Protein AF-M6Y2K8-F1 (afdb_monomer)

Solvent-accessible surface area (backbone atoms only — not comparable to full-atom values): 13873 Å² total; per-residue (Å²): 131,86,70,78,80,56,63,71,59,49,54,57,48,57,75,74,43,94,48,54,74,48,64,51,64,79,58,90,91,63,59,70,68,56,55,50,27,59,75,67,67,21,30,41,63,25,38,34,45,86,41,79,66,39,33,57,51,84,54,91,60,42,49,39,45,63,82,71,49,92,70,58,72,66,60,57,33,46,55,34,54,77,71,48,38,36,11,40,40,35,40,58,30,64,44,69,50,97,85,73,47,80,42,69,57,24,35,42,37,40,37,21,67,83,51,64,57,52,74,68,55,50,52,57,53,50,51,53,41,51,55,49,46,53,51,39,51,59,75,63,56,87,82,78,91,78,85,66,57,72,77,45,78,56,93,54,31,40,29,36,48,42,76,51,70,70,51,54,71,45,51,83,78,43,63,56,51,75,50,71,50,77,50,90,98,50,80,63,45,67,43,41,31,32,62,75,44,76,49,65,50,100,86,67,32,30,37,39,36,29,36,58,50,82,76,51,94,51,89,63,51,59,60,54,50,48,53,51,50,53,57,49,59,60,59,77,76,109

InterPro domains:
  IPR011471 Protein of unknown function DUF1577 [PF07614] (2-128)

Foldseek 3Di:
DQDADCVVVQVVVVVVDPWDKDKDWDDPPDDQVSVCCQVLVAKEKQQFLQDPCSCADDDSRYDNNCVSDPDHSVVSSVVCVVVLFGIKIKHFLWAQDPVRDTHGTIIIITTDNPGGDDVVVVVVVVVVSVVSNVVSCVVPDDDDPDDWDFPDDDLWKTKTKAPDPVCLVPVVVDQKDWDWDDDPPDDTQIFIWGFDDWDADPVRIIITITTGDDDGPDPCSSVVVNVVNVVVVVVVVD

Structure (mmCIF, N/CA/C/O backbone):
data_AF-M6Y2K8-F1
#
_entry.id   AF-M6Y2K8-F1
#
loop_
_atom_site.group_PDB
_atom_site.id
_atom_site.type_symbol
_atom_site.label_atom_id
_atom_site.label_alt_id
_atom_site.label_comp_id
_atom_site.label_asym_id
_atom_site.label_entity_id
_atom_site.label_seq_id
_atom_site.pdbx_PDB_ins_code
_atom_site.Cartn_x
_atom_site.Cartn_y
_atom_site.Cartn_z
_atom_site.occupancy
_atom_site.B_iso_or_equiv
_atom_site.auth_seq_id
_atom_site.auth_comp_id
_atom_site.auth_asym_id
_atom_site.auth_atom_id
_atom_site.pdbx_PDB_model_num
ATOM 1 N N . MET A 1 1 ? -14.822 0.065 0.394 1.00 46.03 1 MET A N 1
ATOM 2 C CA . MET A 1 1 ? -14.032 0.272 -0.840 1.00 46.03 1 MET A CA 1
ATOM 3 C C . MET A 1 1 ? -13.310 1.597 -0.686 1.00 46.03 1 MET A C 1
ATOM 5 O O . MET A 1 1 ? -13.980 2.604 -0.497 1.00 46.03 1 MET A O 1
ATOM 9 N N . VAL A 1 2 ? -11.978 1.575 -0.655 1.00 55.06 2 VAL A N 1
ATOM 10 C CA . VAL A 1 2 ? -11.150 2.783 -0.536 1.00 55.06 2 VAL A CA 1
ATOM 11 C C . VAL A 1 2 ? -11.396 3.638 -1.778 1.00 55.06 2 VAL A C 1
ATOM 13 O O . VAL A 1 2 ? -11.189 3.166 -2.895 1.00 55.06 2 VAL A O 1
ATOM 16 N N . LYS A 1 3 ? -11.887 4.869 -1.612 1.00 59.19 3 LYS A N 1
ATOM 17 C CA . LYS A 1 3 ? -12.030 5.798 -2.732 1.00 59.19 3 LYS A CA 1
ATOM 18 C C . LYS A 1 3 ? -10.659 6.399 -2.994 1.00 59.19 3 LYS A C 1
ATOM 20 O O . LYS A 1 3 ? -10.113 7.106 -2.149 1.00 59.19 3 LYS A O 1
ATOM 25 N N . VAL A 1 4 ? -10.091 6.076 -4.147 1.00 62.72 4 VAL A N 1
ATOM 26 C CA . VAL A 1 4 ? -8.755 6.525 -4.526 1.00 62.72 4 VAL A CA 1
ATOM 27 C C . VAL A 1 4 ? -8.879 7.554 -5.642 1.00 62.72 4 VAL A C 1
ATOM 29 O O . VAL A 1 4 ? -9.501 7.281 -6.665 1.00 62.72 4 VAL A O 1
ATOM 32 N N . ASN A 1 5 ? -8.320 8.748 -5.437 1.00 70.25 5 ASN A N 1
ATOM 33 C CA . ASN A 1 5 ? -8.236 9.781 -6.467 1.00 70.25 5 ASN A CA 1
ATOM 34 C C . ASN A 1 5 ? -6.764 10.049 -6.805 1.00 70.25 5 ASN A C 1
ATOM 36 O O . ASN A 1 5 ? -6.046 10.680 -6.029 1.00 70.25 5 ASN A O 1
ATOM 40 N N . PHE A 1 6 ? -6.320 9.560 -7.963 1.00 80.00 6 PHE A N 1
ATOM 41 C CA . PHE A 1 6 ? -4.943 9.715 -8.437 1.00 80.00 6 PHE A CA 1
ATOM 42 C C . PHE A 1 6 ? -4.708 10.984 -9.272 1.00 80.00 6 PHE A C 1
ATOM 44 O O . PHE A 1 6 ? -3.554 11.328 -9.542 1.00 80.00 6 PHE A O 1
ATOM 51 N N . GLU A 1 7 ? -5.765 11.700 -9.671 1.00 77.06 7 GLU A N 1
ATOM 52 C CA . GLU A 1 7 ? -5.672 12.788 -10.657 1.00 77.06 7 GLU A CA 1
ATOM 53 C C . GLU A 1 7 ? -4.787 13.948 -10.190 1.00 77.06 7 GLU A C 1
ATOM 55 O O . GLU A 1 7 ? -3.947 14.442 -10.946 1.00 77.06 7 GLU A O 1
ATOM 60 N N . ASP A 1 8 ? -4.880 14.338 -8.918 1.00 73.44 8 ASP A N 1
ATOM 61 C CA . ASP A 1 8 ? -4.072 15.436 -8.377 1.00 73.44 8 ASP A CA 1
ATOM 62 C C . ASP A 1 8 ? -2.568 15.134 -8.430 1.00 73.44 8 ASP A C 1
ATOM 64 O O . ASP A 1 8 ? -1.752 16.014 -8.718 1.00 73.44 8 ASP A O 1
ATOM 68 N N . PHE A 1 9 ? -2.183 13.880 -8.182 1.00 77.25 9 PHE A N 1
ATOM 69 C CA . PHE A 1 9 ? -0.787 13.447 -8.242 1.00 77.25 9 PHE A CA 1
ATOM 70 C C . PHE A 1 9 ? -0.296 13.334 -9.684 1.00 77.25 9 PHE A C 1
ATOM 72 O O . PHE A 1 9 ? 0.808 13.791 -9.993 1.00 77.25 9 PHE A O 1
ATOM 79 N N . LYS A 1 10 ? -1.135 12.803 -10.579 1.00 80.56 10 LYS A N 1
ATOM 80 C CA . LYS A 1 10 ? -0.843 12.694 -12.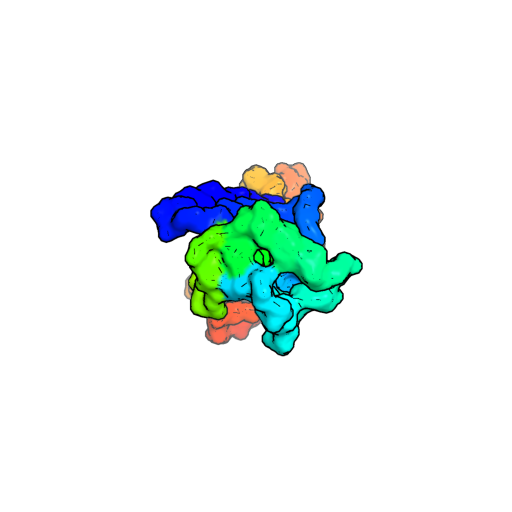012 1.00 80.56 10 LYS A CA 1
ATOM 81 C C . LYS A 1 10 ? -0.579 14.068 -12.624 1.00 80.56 10 LYS A C 1
ATOM 83 O O . LYS A 1 10 ? 0.416 14.246 -13.325 1.00 80.56 10 LYS A O 1
ATOM 88 N N . ASN A 1 11 ? -1.408 15.058 -12.294 1.00 80.62 11 ASN A N 1
ATOM 89 C CA . ASN A 1 11 ? -1.258 16.431 -12.776 1.00 80.62 11 ASN A CA 1
ATOM 90 C C . ASN A 1 11 ? 0.021 17.098 -12.258 1.00 80.62 11 ASN A C 1
ATOM 92 O O . ASN A 1 11 ? 0.733 17.740 -13.028 1.00 80.62 11 ASN A O 1
ATOM 96 N N . ARG A 1 12 ? 0.364 16.903 -10.979 1.00 78.62 12 ARG A N 1
ATOM 97 C CA . ARG A 1 12 ? 1.605 17.445 -10.397 1.00 78.62 12 ARG A CA 1
ATOM 98 C C . ARG A 1 12 ? 2.861 16.841 -11.019 1.00 78.62 12 ARG A C 1
ATOM 100 O O . ARG A 1 12 ? 3.824 17.569 -11.238 1.00 78.62 12 ARG A O 1
ATOM 107 N N . LEU A 1 13 ? 2.869 15.536 -11.291 1.00 79.19 13 LEU A N 1
ATOM 108 C CA . LEU A 1 13 ? 4.027 14.869 -11.890 1.00 79.19 13 LEU A CA 1
ATOM 109 C C . LEU A 1 13 ? 4.215 15.248 -13.359 1.00 79.19 13 LEU A C 1
ATOM 111 O O . LEU A 1 13 ? 5.328 15.587 -13.750 1.00 79.19 13 LEU A O 1
ATOM 115 N N . LYS A 1 14 ? 3.133 15.309 -14.143 1.00 80.25 14 LYS A N 1
ATOM 116 C CA . LYS A 1 14 ? 3.184 15.756 -15.547 1.00 80.25 14 LYS A CA 1
ATOM 117 C C . LYS A 1 14 ? 3.725 17.177 -15.726 1.00 80.25 14 LYS A C 1
ATOM 119 O O . LYS A 1 14 ? 4.262 17.491 -16.777 1.00 80.25 14 LYS A O 1
ATOM 124 N N . GLN A 1 15 ? 3.586 18.045 -14.724 1.00 78.25 15 GLN A N 1
ATOM 125 C CA . GLN A 1 15 ? 4.143 19.404 -14.768 1.00 78.25 15 GLN A CA 1
ATOM 126 C C . GLN A 1 15 ? 5.651 19.454 -14.485 1.00 78.25 15 GLN A C 1
ATOM 128 O O . GLN A 1 15 ? 6.286 20.468 -14.765 1.00 78.25 15 GLN A O 1
ATOM 133 N N . LYS A 1 16 ? 6.222 18.397 -13.895 1.00 78.44 16 LYS A N 1
ATOM 134 C CA . LYS A 1 16 ? 7.621 18.358 -13.447 1.00 78.44 16 LYS A CA 1
ATOM 135 C C . LYS A 1 16 ? 8.549 17.588 -14.379 1.00 78.44 16 LYS A C 1
ATOM 137 O O . LYS A 1 16 ? 9.757 17.777 -14.289 1.00 78.44 16 LYS A O 1
ATOM 142 N N . THR A 1 17 ? 8.009 16.724 -15.233 1.00 77.31 17 THR A N 1
ATOM 143 C CA . THR A 1 17 ? 8.803 15.906 -16.151 1.00 77.31 17 THR A CA 1
ATOM 144 C C . THR A 1 17 ? 8.158 15.819 -17.532 1.00 77.31 17 THR A C 1
ATOM 146 O O . THR A 1 17 ? 6.937 15.871 -17.664 1.00 77.31 17 THR A O 1
ATOM 149 N N . ASN A 1 18 ? 9.002 15.659 -18.552 1.00 81.38 18 ASN A N 1
ATOM 150 C CA . ASN A 1 18 ? 8.593 15.311 -19.914 1.00 81.38 18 ASN A CA 1
ATOM 151 C C . ASN A 1 18 ? 8.428 13.790 -20.104 1.00 81.38 18 ASN A C 1
ATOM 153 O O . ASN A 1 18 ? 8.109 13.342 -21.205 1.00 81.38 18 ASN A O 1
ATOM 157 N N . ASP A 1 19 ? 8.671 13.000 -19.057 1.00 88.19 19 ASP A N 1
ATOM 158 C CA . ASP A 1 19 ? 8.502 11.551 -19.070 1.00 88.19 19 ASP A CA 1
ATOM 159 C C . ASP A 1 19 ? 7.021 11.154 -19.169 1.00 88.19 19 ASP A C 1
ATOM 161 O O . ASP A 1 19 ? 6.103 11.883 -18.775 1.00 88.19 19 ASP A O 1
ATOM 165 N N . ILE A 1 20 ? 6.778 9.947 -19.677 1.00 89.94 20 ILE A N 1
ATOM 166 C CA . ILE A 1 20 ? 5.439 9.373 -19.765 1.00 89.94 20 ILE A CA 1
ATOM 167 C C . ILE A 1 20 ? 5.078 8.831 -18.384 1.00 89.94 20 ILE A C 1
ATOM 169 O O . ILE A 1 20 ? 5.536 7.762 -17.985 1.00 89.94 20 ILE A O 1
ATOM 173 N N . VAL A 1 21 ? 4.256 9.585 -17.653 1.00 90.81 21 VAL A N 1
ATOM 174 C CA . VAL A 1 21 ? 3.790 9.221 -16.309 1.00 90.81 21 VAL A CA 1
ATOM 175 C C . VAL A 1 21 ? 2.363 8.681 -16.360 1.00 90.81 21 VAL A C 1
ATOM 177 O O . VAL A 1 21 ? 1.432 9.373 -16.795 1.00 90.81 21 VAL A O 1
ATOM 180 N N . ASN A 1 22 ? 2.178 7.475 -15.828 1.00 90.94 22 ASN A N 1
ATOM 181 C CA . ASN A 1 22 ? 0.876 6.886 -15.554 1.00 90.94 22 ASN A CA 1
ATOM 182 C C . ASN A 1 22 ? 0.758 6.485 -14.077 1.00 90.94 22 ASN A C 1
ATOM 184 O O . ASN A 1 22 ? 1.675 5.900 -13.509 1.00 90.94 22 ASN A O 1
ATOM 188 N N . ILE A 1 23 ? -0.383 6.800 -13.470 1.00 91.12 23 ILE A N 1
ATOM 189 C CA . ILE A 1 23 ? -0.750 6.368 -12.120 1.00 91.12 23 ILE A CA 1
ATOM 190 C C . ILE A 1 23 ? -2.145 5.785 -12.242 1.00 91.12 23 ILE A C 1
ATOM 192 O O . ILE A 1 23 ? -3.048 6.492 -12.699 1.00 91.12 23 ILE A O 1
ATOM 196 N N . ASP A 1 24 ? -2.306 4.522 -11.874 1.00 91.00 24 ASP A N 1
ATOM 197 C CA . ASP A 1 24 ? -3.588 3.836 -11.983 1.00 91.00 24 ASP A CA 1
ATOM 198 C C . ASP A 1 24 ? -3.704 2.686 -10.976 1.00 91.00 24 ASP A C 1
ATOM 200 O O . ASP A 1 24 ? -2.749 2.327 -10.281 1.00 91.00 24 ASP A O 1
ATOM 204 N N . THR A 1 25 ? -4.902 2.118 -10.888 1.00 90.88 25 THR A N 1
ATOM 205 C CA . THR A 1 25 ? -5.196 0.904 -10.130 1.00 90.88 25 THR A CA 1
ATOM 206 C C . THR A 1 25 ? -4.729 -0.344 -10.877 1.00 90.88 25 THR A C 1
ATOM 208 O O . THR A 1 25 ? -4.693 -0.383 -12.107 1.00 90.88 25 THR A O 1
ATOM 211 N N . PHE A 1 26 ? -4.398 -1.406 -10.139 1.00 91.69 26 PHE A N 1
ATOM 212 C CA . PHE A 1 26 ? -4.156 -2.707 -10.760 1.00 91.69 26 PHE A CA 1
ATOM 213 C C . PHE A 1 26 ? -5.474 -3.302 -11.271 1.00 91.69 26 PHE A C 1
ATOM 215 O O . PHE A 1 26 ? -6.293 -3.768 -10.477 1.00 91.69 26 PHE A O 1
ATOM 222 N N . GLY A 1 27 ? -5.659 -3.317 -12.590 1.00 86.56 27 GLY A N 1
ATOM 223 C CA . GLY A 1 27 ? -6.858 -3.821 -13.259 1.00 86.56 27 GLY A CA 1
ATOM 224 C C . GLY A 1 27 ? -6.563 -4.902 -14.305 1.00 86.56 27 GLY A C 1
ATOM 225 O O . GLY A 1 27 ? -5.405 -5.152 -14.634 1.00 86.56 27 GLY A O 1
ATOM 226 N N . PRO A 1 28 ? -7.607 -5.558 -14.839 1.00 84.94 28 PRO A N 1
ATOM 227 C CA . PRO A 1 28 ? -7.447 -6.535 -15.911 1.00 84.94 28 PRO A CA 1
ATOM 228 C C . PRO A 1 28 ? -6.932 -5.873 -17.199 1.00 84.94 28 PRO A C 1
ATOM 230 O O . PRO A 1 28 ? -7.304 -4.744 -17.515 1.00 84.94 28 PRO A O 1
ATOM 233 N N . GLY A 1 29 ? -6.116 -6.598 -17.971 1.00 85.69 29 GLY A N 1
ATOM 234 C CA . GLY A 1 29 ? -5.600 -6.140 -19.270 1.00 85.69 29 GLY A CA 1
ATOM 235 C C . GLY A 1 29 ? -4.297 -5.335 -19.211 1.00 85.69 29 GLY A C 1
ATOM 236 O O . GLY A 1 29 ? -3.842 -4.853 -20.246 1.00 85.69 29 GLY A O 1
ATOM 237 N N . LEU A 1 30 ? -3.684 -5.199 -18.031 1.00 90.19 30 LEU A N 1
ATOM 238 C CA . LEU A 1 30 ? -2.329 -4.665 -17.902 1.00 90.19 30 LEU A CA 1
ATOM 239 C C . LEU A 1 30 ? -1.295 -5.664 -18.438 1.00 90.19 30 LEU A C 1
ATOM 241 O O . LEU A 1 30 ? -1.516 -6.875 -18.435 1.00 90.19 30 LEU A O 1
ATOM 245 N N . SER A 1 31 ? -0.151 -5.154 -18.898 1.00 90.00 31 SER A N 1
ATOM 246 C CA . SER A 1 31 ? 0.946 -6.013 -19.349 1.00 90.00 31 SER A CA 1
ATOM 247 C C . SER A 1 31 ? 1.566 -6.801 -18.192 1.00 90.00 31 SER A C 1
ATOM 249 O O . SER A 1 31 ? 1.487 -6.401 -17.029 1.00 90.00 31 SER A O 1
ATOM 251 N N . HIS A 1 32 ? 2.219 -7.919 -18.524 1.00 91.31 32 HIS A N 1
ATOM 252 C CA . HIS A 1 32 ? 2.718 -8.903 -17.558 1.00 91.31 32 HIS A CA 1
ATOM 253 C C . HIS A 1 32 ? 3.569 -8.293 -16.425 1.00 91.31 32 HIS A C 1
ATOM 255 O O . HIS A 1 32 ? 3.402 -8.646 -15.258 1.00 91.31 32 HIS A O 1
ATOM 261 N N . LYS A 1 33 ? 4.401 -7.285 -16.726 1.00 93.62 33 LYS A N 1
ATOM 262 C CA . LYS A 1 33 ? 5.206 -6.553 -15.729 1.00 93.62 33 LYS A CA 1
ATOM 263 C C . LYS A 1 33 ? 4.401 -5.940 -14.584 1.00 93.62 33 LYS A C 1
ATOM 265 O O . LYS A 1 33 ? 4.870 -5.953 -13.448 1.00 93.62 33 LYS A O 1
ATOM 270 N N . PHE A 1 34 ? 3.188 -5.450 -14.839 1.00 96.00 34 PHE A N 1
ATOM 271 C CA . PHE A 1 34 ? 2.335 -4.902 -13.782 1.00 96.00 34 PHE A CA 1
ATOM 272 C C . PHE A 1 34 ? 1.791 -6.001 -12.868 1.00 96.00 34 PHE A C 1
ATOM 274 O O . PHE A 1 34 ? 1.718 -5.798 -11.658 1.00 96.00 34 PHE A O 1
ATOM 281 N N . GLU A 1 35 ? 1.476 -7.177 -13.414 1.00 94.06 35 GLU A N 1
ATOM 282 C CA . GLU A 1 35 ? 1.059 -8.333 -12.615 1.00 94.06 35 GLU A CA 1
ATOM 283 C C . GLU A 1 35 ? 2.207 -8.860 -11.745 1.00 94.06 35 GLU A C 1
ATOM 285 O O . GLU A 1 35 ? 1.995 -9.192 -10.576 1.00 94.06 35 GLU A O 1
ATOM 290 N N . ILE A 1 36 ? 3.443 -8.861 -12.259 1.00 94.44 36 ILE A N 1
ATOM 291 C CA . ILE A 1 36 ? 4.637 -9.200 -11.470 1.00 94.44 36 ILE A CA 1
ATOM 292 C C . ILE A 1 36 ? 4.813 -8.205 -10.320 1.00 94.44 36 ILE A C 1
ATOM 294 O O . ILE A 1 36 ? 4.958 -8.622 -9.169 1.00 94.44 36 ILE A O 1
ATOM 298 N N . VAL A 1 37 ? 4.762 -6.898 -10.598 1.00 96.81 37 VAL A N 1
ATOM 299 C CA . VAL A 1 37 ? 4.861 -5.842 -9.574 1.00 96.81 37 VAL A CA 1
ATOM 300 C C . VAL A 1 37 ? 3.768 -6.001 -8.514 1.00 96.81 37 VAL A C 1
ATOM 302 O O . VAL A 1 37 ? 4.059 -5.976 -7.319 1.00 96.81 37 VAL A O 1
ATOM 305 N N . LYS A 1 38 ? 2.522 -6.248 -8.927 1.00 95.88 38 LYS A N 1
ATOM 306 C CA . LYS A 1 38 ? 1.383 -6.471 -8.027 1.00 95.88 38 LYS A CA 1
ATOM 307 C C . LYS A 1 38 ? 1.566 -7.698 -7.135 1.00 95.88 38 LYS A C 1
ATOM 309 O O . LYS A 1 38 ? 1.305 -7.623 -5.940 1.00 95.88 38 LYS A O 1
ATOM 314 N N . ARG A 1 39 ? 1.986 -8.831 -7.707 1.00 94.06 39 ARG A N 1
ATOM 315 C CA . ARG A 1 39 ? 2.148 -10.107 -6.989 1.00 94.06 39 ARG A CA 1
ATOM 316 C C . ARG A 1 39 ? 3.340 -10.082 -6.039 1.00 94.06 39 ARG A C 1
ATOM 318 O O . ARG A 1 39 ? 3.268 -10.642 -4.952 1.00 94.06 39 ARG A O 1
ATOM 325 N N . THR A 1 40 ? 4.450 -9.494 -6.476 1.00 94.69 40 THR A N 1
ATOM 326 C CA . THR A 1 40 ? 5.708 -9.496 -5.716 1.00 94.69 40 THR A CA 1
ATOM 327 C C . THR A 1 40 ? 5.800 -8.353 -4.716 1.00 94.69 40 THR A C 1
ATOM 329 O O . THR A 1 40 ? 6.593 -8.457 -3.785 1.00 94.69 40 THR A O 1
ATOM 332 N N . LEU A 1 41 ? 5.017 -7.282 -4.907 1.00 95.44 41 LEU A N 1
ATOM 333 C CA . LEU A 1 41 ? 5.080 -6.030 -4.142 1.00 95.44 41 LEU A CA 1
ATOM 334 C C . LEU A 1 41 ? 6.438 -5.313 -4.242 1.00 95.44 41 LEU A C 1
ATOM 336 O O . LEU A 1 41 ? 6.740 -4.415 -3.459 1.00 95.44 41 LEU A O 1
ATOM 340 N N . LYS A 1 42 ? 7.251 -5.689 -5.232 1.00 96.38 42 LYS A N 1
ATOM 341 C CA . LYS A 1 42 ? 8.575 -5.128 -5.513 1.00 96.38 42 LYS A CA 1
ATOM 342 C C . LYS A 1 42 ? 8.491 -4.103 -6.633 1.00 96.38 42 LYS A C 1
ATOM 344 O O . LYS A 1 42 ? 7.609 -4.185 -7.486 1.00 96.38 42 LYS A O 1
ATOM 349 N N . TYR A 1 43 ? 9.427 -3.159 -6.663 1.00 97.31 43 TYR A N 1
ATOM 350 C CA . TYR A 1 43 ? 9.516 -2.214 -7.775 1.00 97.31 43 TYR A CA 1
ATOM 351 C C . TYR A 1 43 ? 10.298 -2.812 -8.953 1.00 97.31 43 TYR A C 1
ATOM 353 O O . TYR A 1 43 ? 11.190 -3.649 -8.783 1.00 97.31 43 TYR A O 1
ATOM 361 N N . LEU A 1 44 ? 9.968 -2.358 -10.160 1.00 97.62 44 LEU A N 1
ATOM 362 C CA . LEU A 1 44 ? 10.738 -2.612 -11.373 1.00 97.62 44 LEU A CA 1
ATOM 363 C C . LEU A 1 44 ? 11.512 -1.346 -11.725 1.00 97.62 44 LEU A C 1
ATOM 365 O O . LEU A 1 44 ? 10.907 -0.293 -11.889 1.00 97.62 44 LEU A O 1
ATOM 369 N N . LEU A 1 45 ? 12.825 -1.458 -11.883 1.00 97.62 45 LEU A N 1
ATOM 370 C CA . LEU A 1 45 ? 13.665 -0.406 -12.446 1.00 97.62 45 LEU A CA 1
ATOM 371 C C . LEU A 1 45 ? 14.470 -1.006 -13.598 1.00 97.62 45 LEU A C 1
ATOM 373 O O . LEU A 1 45 ? 15.140 -2.023 -13.414 1.00 97.62 45 LEU A O 1
ATOM 377 N N . LEU A 1 46 ? 14.401 -0.361 -14.758 1.00 97.19 46 LEU A N 1
ATOM 378 C CA . LEU A 1 46 ? 15.258 -0.584 -15.916 1.00 97.19 46 LEU A CA 1
ATOM 379 C C . LEU A 1 46 ? 15.967 0.744 -16.212 1.00 97.19 46 LEU A C 1
ATOM 381 O O . LEU A 1 46 ? 15.388 1.623 -16.850 1.00 97.19 46 LEU A O 1
ATOM 385 N N . GLU A 1 47 ? 17.198 0.918 -15.723 1.00 96.94 47 GLU A N 1
ATOM 386 C CA . GLU A 1 47 ? 17.963 2.167 -15.892 1.00 96.94 47 GLU A CA 1
ATOM 387 C C . GLU A 1 47 ? 18.296 2.437 -17.363 1.00 96.94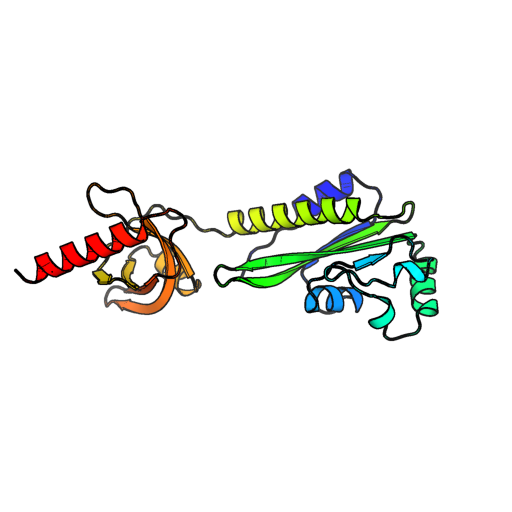 47 GLU A C 1
ATOM 389 O O . GLU A 1 47 ? 18.333 3.586 -17.808 1.00 96.94 47 GLU A O 1
ATOM 394 N N . ASN A 1 48 ? 18.524 1.366 -18.123 1.00 96.44 48 ASN A N 1
ATOM 395 C CA . ASN A 1 48 ? 18.683 1.391 -19.565 1.00 96.44 48 ASN A CA 1
ATOM 396 C C . ASN A 1 48 ? 18.050 0.132 -20.171 1.00 96.44 48 ASN A C 1
ATOM 398 O O . ASN A 1 48 ? 18.551 -0.975 -19.984 1.00 96.44 48 ASN A O 1
ATOM 402 N N . THR A 1 49 ? 16.968 0.293 -20.931 1.00 96.94 49 THR A N 1
ATOM 403 C CA . THR A 1 49 ? 16.255 -0.831 -21.565 1.00 96.94 49 THR A CA 1
ATOM 404 C C . THR A 1 49 ? 17.094 -1.556 -22.618 1.00 96.94 49 THR A C 1
ATOM 406 O O . THR A 1 49 ? 16.763 -2.680 -22.985 1.00 96.94 49 THR A O 1
ATOM 409 N N . GLN A 1 50 ? 18.174 -0.935 -23.100 1.00 96.25 50 GLN A N 1
ATOM 410 C CA . GLN A 1 50 ? 19.091 -1.498 -24.089 1.00 96.25 50 GLN A CA 1
ATOM 411 C C . GLN A 1 50 ? 20.347 -2.127 -23.456 1.00 96.25 50 GLN A C 1
ATOM 413 O O . GLN A 1 50 ? 21.200 -2.628 -24.187 1.00 96.25 50 GLN A O 1
ATOM 418 N N . ASP A 1 51 ? 20.462 -2.146 -22.122 1.00 96.31 51 ASP A N 1
ATOM 419 C CA . ASP A 1 51 ? 21.504 -2.883 -21.396 1.00 96.31 51 ASP A CA 1
ATOM 420 C C . ASP A 1 51 ? 20.911 -4.151 -20.748 1.00 96.31 51 ASP A C 1
ATOM 422 O O . ASP A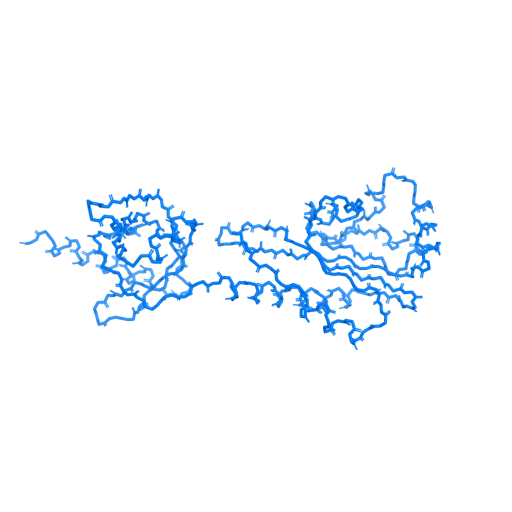 1 51 ? 20.122 -4.047 -19.805 1.00 96.31 51 ASP A O 1
ATOM 426 N N . PRO A 1 52 ? 21.302 -5.363 -21.188 1.00 94.81 52 PRO A N 1
ATOM 427 C CA . PRO A 1 52 ? 20.831 -6.618 -20.601 1.00 94.81 52 PRO A CA 1
ATOM 428 C C . PRO A 1 52 ? 21.080 -6.741 -19.090 1.00 94.81 52 PRO A C 1
ATOM 430 O O . PRO A 1 52 ? 20.349 -7.449 -18.397 1.00 94.81 52 PRO A O 1
ATOM 433 N N . ASN A 1 53 ? 22.101 -6.069 -18.548 1.00 94.44 53 ASN A N 1
ATOM 434 C CA . ASN A 1 53 ? 22.404 -6.143 -17.119 1.00 94.44 53 ASN A CA 1
ATOM 435 C C . ASN A 1 53 ? 21.360 -5.417 -16.259 1.00 94.44 53 ASN A C 1
ATOM 437 O O . ASN A 1 53 ? 21.152 -5.820 -15.118 1.00 94.44 53 ASN A O 1
ATOM 441 N N . CYS A 1 54 ? 20.654 -4.420 -16.804 1.00 94.69 54 CYS A N 1
ATOM 442 C CA . CYS A 1 54 ? 19.588 -3.699 -16.098 1.00 94.69 54 CYS A CA 1
ATOM 443 C C . CYS A 1 54 ? 18.350 -4.567 -15.812 1.00 94.69 54 CYS A C 1
ATOM 445 O O . CYS A 1 54 ? 17.540 -4.223 -14.953 1.00 94.69 54 CYS A O 1
ATOM 447 N N . TYR A 1 55 ? 18.215 -5.709 -16.491 1.00 95.19 55 TYR A N 1
ATOM 448 C CA . TYR A 1 55 ? 17.139 -6.683 -16.274 1.00 95.19 55 TYR A CA 1
ATOM 449 C C . TYR A 1 55 ? 17.456 -7.667 -15.143 1.00 95.19 55 TYR A C 1
ATOM 451 O O . TYR A 1 55 ? 16.580 -8.409 -14.688 1.00 95.19 55 TYR A O 1
ATOM 459 N N . LYS A 1 56 ? 18.709 -7.678 -14.676 1.00 92.94 56 LYS A N 1
ATOM 460 C CA . LYS A 1 56 ? 19.200 -8.564 -13.624 1.00 92.94 56 LYS A CA 1
ATOM 461 C C . LYS A 1 56 ? 19.262 -7.802 -12.316 1.00 92.94 56 LYS A C 1
ATOM 463 O O . LYS A 1 56 ? 19.847 -6.726 -12.232 1.00 92.94 56 LYS A O 1
ATOM 468 N N . ASN A 1 57 ? 18.700 -8.379 -11.260 1.00 87.75 57 ASN A N 1
ATOM 469 C CA . ASN A 1 57 ? 18.833 -7.789 -9.937 1.00 87.75 57 ASN A CA 1
ATOM 470 C C . ASN A 1 57 ? 18.807 -8.834 -8.817 1.00 87.75 57 ASN A C 1
ATOM 472 O O . ASN A 1 57 ? 18.106 -9.839 -8.903 1.00 87.75 57 ASN A O 1
ATOM 476 N N . ASN A 1 58 ? 19.583 -8.590 -7.761 1.00 82.31 58 ASN A N 1
ATOM 477 C CA . ASN A 1 58 ? 19.656 -9.460 -6.582 1.00 82.31 58 ASN A CA 1
ATOM 478 C C . ASN A 1 58 ? 19.163 -8.770 -5.297 1.00 82.31 58 ASN A C 1
ATOM 480 O O . ASN A 1 58 ? 19.159 -9.392 -4.237 1.00 82.31 58 ASN A O 1
ATOM 484 N N . SER A 1 59 ? 18.765 -7.499 -5.375 1.00 89.00 59 SER A N 1
ATOM 485 C CA . SER A 1 59 ? 18.150 -6.770 -4.271 1.00 89.00 59 SER A CA 1
ATOM 486 C C . SER A 1 59 ? 16.791 -7.387 -3.935 1.00 89.00 59 SER A C 1
ATOM 488 O O . SER A 1 59 ? 16.012 -7.694 -4.840 1.00 89.00 59 SER A O 1
ATOM 490 N N . PRO A 1 60 ? 16.464 -7.561 -2.645 1.00 89.50 60 PRO A N 1
ATOM 491 C CA . PRO A 1 60 ? 15.200 -8.160 -2.241 1.00 89.50 60 PRO A CA 1
ATOM 492 C C . PRO A 1 60 ? 13.982 -7.317 -2.637 1.00 89.50 60 PRO A C 1
ATOM 494 O O . PRO A 1 60 ? 12.924 -7.896 -2.869 1.00 89.50 60 PRO A O 1
ATOM 497 N N . GLU A 1 61 ? 14.121 -5.995 -2.747 1.00 92.12 61 GLU A N 1
ATOM 498 C CA . GLU A 1 61 ? 13.015 -5.059 -3.008 1.00 92.12 61 GLU A CA 1
ATOM 499 C C . GLU A 1 61 ? 12.795 -4.760 -4.498 1.00 92.12 61 GLU A C 1
ATOM 501 O O . GLU A 1 61 ? 11.770 -4.182 -4.864 1.00 92.12 61 GLU A O 1
ATOM 506 N N . ARG A 1 62 ? 13.734 -5.179 -5.357 1.00 95.12 62 ARG A N 1
ATOM 507 C CA . ARG A 1 62 ? 13.704 -4.956 -6.806 1.00 95.12 62 ARG A CA 1
ATOM 508 C C . ARG A 1 62 ? 13.428 -6.253 -7.553 1.00 95.12 62 ARG A C 1
ATOM 510 O O . ARG A 1 62 ? 13.879 -7.332 -7.170 1.00 95.12 62 ARG A O 1
ATO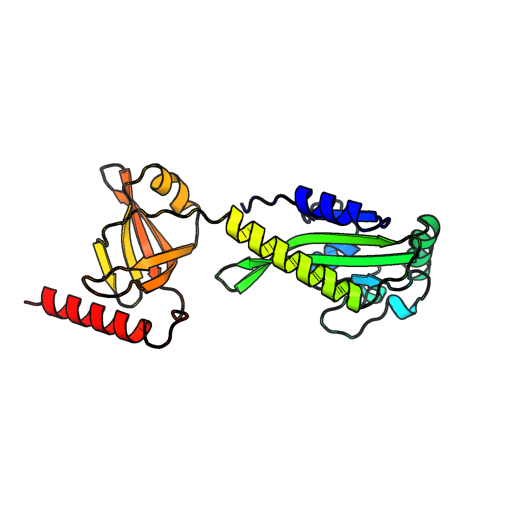M 517 N N . ILE A 1 63 ? 12.683 -6.148 -8.643 1.00 96.06 63 ILE A N 1
ATOM 518 C CA . ILE A 1 63 ? 12.371 -7.286 -9.506 1.00 96.06 63 ILE A CA 1
ATOM 519 C C . ILE A 1 63 ? 13.604 -7.681 -10.329 1.00 96.06 63 ILE A C 1
ATOM 521 O O . ILE A 1 63 ? 14.255 -6.840 -10.949 1.00 96.06 63 ILE A O 1
ATOM 525 N N . HIS A 1 64 ? 13.892 -8.984 -10.369 1.00 95.06 64 HIS A N 1
ATOM 526 C CA . HIS A 1 64 ? 14.829 -9.581 -11.320 1.00 95.06 64 HIS A CA 1
ATOM 527 C C . HIS A 1 64 ? 14.076 -9.879 -12.618 1.00 95.06 64 HIS A C 1
ATOM 529 O O . HIS A 1 64 ? 13.620 -11.001 -12.831 1.00 95.06 64 HIS A O 1
ATOM 535 N N . TYR A 1 65 ? 13.903 -8.861 -13.457 1.00 94.69 65 TYR A N 1
ATOM 536 C CA . TYR A 1 65 ? 12.939 -8.918 -14.552 1.00 94.69 65 TYR A CA 1
ATOM 537 C C . TYR A 1 65 ? 13.278 -9.969 -15.610 1.00 94.69 65 TYR A C 1
ATOM 539 O O . TYR A 1 65 ? 12.363 -10.610 -16.098 1.00 94.69 65 TYR A O 1
ATOM 547 N N . GLU A 1 66 ? 14.560 -10.250 -15.873 1.00 94.31 66 GLU A N 1
ATOM 548 C CA . GLU A 1 66 ? 14.975 -11.311 -16.814 1.00 94.31 66 GLU A CA 1
ATOM 549 C C . GLU A 1 66 ? 14.329 -12.676 -16.509 1.00 94.31 66 GLU A C 1
ATOM 551 O O . GLU A 1 66 ? 14.002 -13.418 -17.427 1.00 94.31 66 GLU A O 1
ATOM 556 N N . LYS A 1 67 ? 14.102 -13.003 -15.228 1.00 92.00 67 LYS A N 1
ATOM 557 C CA . LYS A 1 67 ? 13.499 -14.282 -14.810 1.00 92.00 67 LYS A CA 1
ATOM 558 C C . LYS A 1 67 ? 11.981 -14.332 -14.959 1.00 92.00 67 LYS A C 1
ATOM 560 O O . LYS A 1 67 ? 11.399 -15.395 -14.779 1.00 92.00 67 LYS A O 1
ATOM 565 N N . GLU A 1 68 ? 11.363 -13.188 -15.212 1.00 91.38 68 GLU A N 1
ATOM 566 C CA . GLU A 1 68 ? 9.915 -13.020 -15.289 1.00 91.38 68 GLU A CA 1
ATOM 567 C C . GLU A 1 68 ? 9.464 -12.666 -16.720 1.00 91.38 68 GLU A C 1
ATOM 569 O O . GLU A 1 68 ? 8.292 -12.382 -16.939 1.00 91.38 68 GLU A O 1
ATOM 574 N N . ILE A 1 69 ? 10.383 -12.634 -17.693 1.00 88.81 69 ILE A N 1
ATOM 575 C CA . ILE A 1 69 ? 10.042 -12.469 -19.110 1.00 88.81 69 ILE A CA 1
ATOM 576 C C . ILE A 1 69 ? 9.566 -13.828 -19.639 1.00 88.81 69 ILE A C 1
ATOM 578 O O . ILE A 1 69 ? 10.271 -14.826 -19.500 1.00 88.81 69 ILE A O 1
ATOM 582 N N . ASP A 1 70 ? 8.371 -13.849 -20.235 1.00 80.69 70 ASP A N 1
ATOM 583 C CA . ASP A 1 70 ? 7.787 -15.057 -20.833 1.00 80.69 70 ASP A CA 1
ATOM 584 C C . ASP A 1 70 ? 8.526 -15.480 -22.122 1.00 80.69 70 ASP A C 1
ATOM 586 O O . ASP A 1 70 ? 8.755 -16.669 -22.351 1.00 80.69 70 ASP A O 1
ATOM 590 N N . ASP A 1 71 ? 8.912 -14.500 -22.945 1.00 84.12 71 ASP A N 1
ATOM 591 C CA . ASP A 1 71 ? 9.697 -14.673 -24.174 1.00 84.12 71 ASP A CA 1
ATOM 592 C C . ASP A 1 71 ? 11.218 -14.588 -23.905 1.00 84.12 71 ASP A C 1
ATOM 594 O O . ASP A 1 71 ? 11.701 -14.735 -22.781 1.00 84.12 71 ASP A O 1
ATOM 598 N N . ASP A 1 72 ? 12.021 -14.343 -24.942 1.00 90.69 72 ASP A N 1
ATOM 599 C CA . ASP A 1 72 ? 13.441 -14.057 -24.781 1.00 90.69 72 ASP A CA 1
ATOM 600 C C . ASP A 1 72 ? 13.710 -12.568 -24.479 1.00 90.69 72 ASP A C 1
ATOM 602 O O . ASP A 1 72 ? 12.994 -11.658 -24.909 1.00 90.69 72 ASP A O 1
ATOM 606 N N . LEU A 1 73 ? 14.804 -12.308 -23.756 1.00 92.50 73 LEU A N 1
ATOM 607 C CA . LEU A 1 73 ? 15.213 -10.956 -23.370 1.00 92.50 73 LEU A CA 1
ATOM 608 C C . LEU A 1 73 ? 15.423 -10.027 -24.580 1.00 92.50 73 LEU A C 1
ATOM 610 O O . LEU A 1 73 ? 15.135 -8.835 -24.481 1.00 92.50 73 LEU A O 1
ATOM 614 N N . ALA A 1 74 ? 15.904 -10.538 -25.719 1.00 94.00 74 ALA A N 1
ATOM 615 C CA . ALA A 1 74 ? 16.177 -9.698 -26.882 1.00 94.00 74 ALA A CA 1
ATOM 616 C C . ALA A 1 74 ? 14.880 -9.177 -27.516 1.00 94.00 74 ALA A C 1
ATOM 618 O O . ALA A 1 74 ? 14.824 -8.003 -27.888 1.00 94.00 74 ALA A O 1
ATOM 619 N N . SER A 1 75 ? 13.831 -10.001 -27.566 1.00 93.56 75 SER A N 1
ATOM 620 C CA . SER A 1 75 ? 12.491 -9.577 -27.986 1.00 93.56 75 SER A CA 1
ATOM 621 C C . SER A 1 75 ? 11.947 -8.459 -27.089 1.00 93.56 75 SER A C 1
ATOM 623 O O . SER A 1 75 ? 11.542 -7.411 -27.590 1.00 93.56 75 SER A O 1
ATOM 625 N N . CYS A 1 76 ? 12.059 -8.601 -25.763 1.00 93.00 76 CYS A N 1
ATOM 626 C CA . CYS A 1 76 ? 11.643 -7.557 -24.817 1.00 93.00 76 CYS A CA 1
ATOM 627 C C . CYS A 1 76 ? 12.421 -6.237 -25.007 1.00 93.00 76 CYS A C 1
ATOM 629 O O . CYS A 1 76 ? 11.836 -5.152 -25.040 1.00 93.00 76 CYS A O 1
ATOM 631 N N . MET A 1 77 ? 13.743 -6.307 -25.191 1.00 95.81 77 MET A N 1
ATOM 632 C CA . MET A 1 77 ? 14.570 -5.123 -25.461 1.00 95.81 77 MET A CA 1
ATOM 633 C C . MET A 1 77 ? 14.196 -4.440 -26.786 1.00 95.81 77 MET A C 1
ATOM 635 O O . MET A 1 77 ? 14.247 -3.207 -26.882 1.00 95.81 77 MET A O 1
ATOM 639 N N . GLN A 1 78 ? 13.811 -5.224 -27.798 1.00 95.50 78 GLN A N 1
ATOM 640 C CA . GLN A 1 78 ? 13.363 -4.714 -29.091 1.00 95.50 78 GLN A CA 1
ATOM 641 C C . GLN A 1 78 ? 12.026 -3.966 -28.972 1.00 95.50 78 GLN A C 1
ATOM 643 O O . GLN A 1 78 ? 11.899 -2.887 -29.547 1.00 95.50 78 GLN A O 1
ATOM 648 N N . GLU A 1 79 ? 11.080 -4.441 -28.155 1.00 93.94 79 GLU A N 1
ATOM 649 C CA . GLU A 1 79 ? 9.823 -3.721 -27.895 1.00 93.94 79 GLU A CA 1
ATOM 650 C C . GLU A 1 79 ? 10.060 -2.325 -27.300 1.00 93.94 79 GLU A C 1
ATOM 652 O O . GLU A 1 79 ? 9.461 -1.341 -27.748 1.00 93.94 79 GLU A O 1
ATOM 657 N N . TYR A 1 80 ? 10.964 -2.203 -26.319 1.00 95.81 80 TYR A N 1
ATOM 658 C CA . TYR A 1 80 ? 11.326 -0.895 -25.758 1.00 95.81 80 TYR A CA 1
ATOM 659 C C . TYR A 1 80 ? 11.993 0.009 -26.792 1.00 95.81 80 TYR A C 1
ATOM 661 O O . TYR A 1 80 ? 11.728 1.215 -26.823 1.00 95.81 80 TYR A O 1
ATOM 669 N N . LYS A 1 81 ? 12.834 -0.565 -27.656 1.00 95.75 81 LYS A N 1
ATOM 670 C CA . LYS A 1 81 ? 13.507 0.165 -28.731 1.00 95.75 81 LYS A CA 1
ATOM 671 C C . LYS A 1 81 ? 12.508 0.723 -29.742 1.00 95.75 81 LYS A C 1
ATOM 673 O O . LYS A 1 81 ? 12.612 1.897 -30.097 1.00 95.75 81 LYS A O 1
ATOM 678 N N . ASP A 1 82 ? 11.521 -0.071 -30.145 1.00 96.62 82 ASP A N 1
ATOM 679 C CA . ASP A 1 82 ? 10.469 0.340 -31.082 1.00 96.62 82 ASP A CA 1
ATOM 680 C C . ASP A 1 82 ? 9.595 1.459 -30.494 1.00 96.62 82 ASP A C 1
ATOM 682 O O . ASP A 1 82 ? 9.195 2.390 -31.195 1.00 96.62 82 ASP A O 1
ATOM 686 N N . GLN A 1 83 ? 9.370 1.431 -29.178 1.00 95.12 83 GLN A N 1
ATOM 687 C CA . GLN A 1 83 ? 8.663 2.485 -28.439 1.00 95.12 83 GLN A CA 1
ATOM 688 C C . GLN A 1 83 ? 9.546 3.704 -28.104 1.00 95.12 83 GLN A C 1
ATOM 690 O O . GLN A 1 83 ? 9.034 4.730 -27.636 1.00 95.12 83 GLN A O 1
ATOM 695 N N . GLN A 1 84 ? 10.852 3.621 -28.383 1.00 95.88 84 GLN A N 1
ATOM 696 C CA . GLN A 1 84 ? 11.879 4.619 -28.062 1.00 95.88 84 GLN A CA 1
ATOM 697 C C . GLN A 1 84 ? 12.003 4.909 -26.557 1.00 95.88 84 GLN A C 1
ATOM 699 O O . GLN A 1 84 ? 12.267 6.044 -26.159 1.00 95.88 84 GLN A O 1
ATOM 704 N N . ILE A 1 85 ? 11.776 3.902 -25.716 1.00 97.12 85 ILE A N 1
ATOM 705 C CA . ILE A 1 85 ? 11.884 4.013 -24.259 1.00 97.12 85 ILE A CA 1
ATOM 706 C C . ILE A 1 85 ? 13.320 3.685 -23.850 1.00 97.12 85 ILE A C 1
ATOM 708 O O . ILE A 1 85 ? 13.801 2.578 -24.083 1.00 97.12 85 ILE A O 1
ATOM 712 N N . ILE A 1 86 ? 13.993 4.644 -23.215 1.00 97.19 86 ILE A N 1
ATOM 713 C CA . ILE A 1 86 ? 15.364 4.512 -22.705 1.00 97.19 86 ILE A CA 1
ATOM 714 C C . ILE A 1 86 ? 15.374 3.882 -21.318 1.00 97.19 86 ILE A C 1
ATOM 716 O O . ILE A 1 86 ? 16.228 3.046 -21.041 1.00 97.19 86 ILE A O 1
ATOM 720 N N . SER A 1 87 ? 14.434 4.253 -20.453 1.00 97.31 87 SER A N 1
ATOM 721 C CA . SER A 1 87 ? 14.350 3.724 -19.092 1.00 97.31 87 SER A CA 1
ATOM 722 C C . SER A 1 87 ? 12.908 3.635 -18.612 1.00 97.31 87 SER A C 1
ATOM 724 O O . SER A 1 87 ? 12.031 4.365 -19.085 1.00 97.31 87 SER A O 1
ATOM 726 N N . GLU A 1 88 ? 12.657 2.723 -17.677 1.00 97.44 88 GLU A N 1
ATOM 727 C CA . GLU A 1 88 ? 11.340 2.526 -17.078 1.00 97.44 88 GLU A CA 1
ATOM 728 C C . GLU A 1 88 ? 11.445 2.268 -15.574 1.00 97.44 88 GLU A C 1
ATOM 730 O O . GLU A 1 88 ? 12.332 1.558 -15.101 1.00 97.44 88 GLU A O 1
ATOM 735 N N . LEU A 1 89 ? 10.498 2.837 -14.836 1.00 97.25 89 LEU A N 1
ATOM 736 C CA . LEU A 1 89 ? 10.304 2.638 -13.413 1.00 97.25 89 LEU A CA 1
ATOM 737 C C . LEU A 1 89 ? 8.833 2.314 -13.140 1.00 97.25 89 LEU A C 1
ATOM 739 O O . LEU A 1 89 ? 7.943 3.066 -13.541 1.00 97.25 89 LEU A O 1
ATOM 743 N N . ILE A 1 90 ? 8.578 1.220 -12.423 1.00 97.62 90 ILE A N 1
ATOM 744 C CA . ILE A 1 90 ? 7.252 0.861 -11.918 1.00 97.62 90 ILE A CA 1
ATOM 745 C C . ILE A 1 90 ? 7.331 0.651 -10.409 1.00 97.62 90 ILE A C 1
ATOM 747 O O . ILE A 1 90 ? 8.085 -0.200 -9.938 1.00 97.62 90 ILE A O 1
ATOM 751 N N . ILE A 1 91 ? 6.538 1.404 -9.647 1.00 96.88 91 ILE A N 1
ATOM 752 C CA . ILE A 1 91 ? 6.493 1.322 -8.181 1.00 96.88 91 ILE A CA 1
ATOM 753 C C . ILE A 1 91 ? 5.078 0.951 -7.736 1.00 96.88 91 ILE A C 1
ATOM 755 O O . ILE A 1 91 ? 4.133 1.657 -8.101 1.00 96.88 91 ILE A O 1
ATOM 759 N N . PRO A 1 92 ? 4.905 -0.119 -6.940 1.00 96.44 92 PRO A N 1
ATOM 760 C CA . PRO A 1 92 ? 3.602 -0.474 -6.402 1.00 96.44 92 PRO A CA 1
ATOM 761 C C . PRO A 1 92 ? 3.156 0.534 -5.334 1.00 96.44 92 PRO A C 1
ATOM 763 O O . PRO A 1 92 ? 3.930 0.968 -4.483 1.00 96.44 92 PRO A O 1
ATOM 766 N N . ILE A 1 93 ? 1.872 0.869 -5.359 1.00 94.12 93 ILE A N 1
ATOM 767 C CA . ILE A 1 93 ? 1.174 1.639 -4.332 1.00 94.12 93 ILE A CA 1
ATOM 768 C C . ILE A 1 93 ? 0.512 0.624 -3.401 1.00 94.12 93 ILE A C 1
ATOM 770 O O . ILE A 1 93 ? -0.461 -0.038 -3.774 1.00 94.12 93 ILE A O 1
ATOM 774 N N . ILE A 1 94 ? 1.070 0.482 -2.200 1.00 92.81 94 ILE A N 1
ATOM 775 C CA . ILE A 1 94 ? 0.691 -0.555 -1.236 1.00 92.81 94 ILE A CA 1
ATOM 776 C C . ILE A 1 94 ? -0.006 0.100 -0.050 1.00 92.81 94 ILE A C 1
ATOM 778 O O . ILE A 1 94 ? 0.579 0.915 0.662 1.00 92.81 94 ILE A O 1
ATOM 782 N N . TYR A 1 95 ? -1.262 -0.272 0.168 1.00 87.94 95 TYR A N 1
ATOM 783 C CA . TYR A 1 95 ? -2.011 0.100 1.355 1.00 87.94 95 TYR A CA 1
ATOM 784 C C . TYR A 1 95 ? -1.793 -0.956 2.437 1.00 87.94 95 TYR A C 1
ATOM 786 O O . TYR A 1 95 ? -2.054 -2.132 2.204 1.00 87.94 95 TYR A O 1
ATOM 794 N N . ILE A 1 96 ? -1.334 -0.538 3.615 1.00 85.94 96 ILE A N 1
ATOM 795 C CA . ILE A 1 96 ? -1.237 -1.412 4.787 1.00 85.94 96 ILE A CA 1
ATOM 796 C C . ILE A 1 96 ? -2.449 -1.131 5.669 1.00 85.94 96 ILE A C 1
ATOM 798 O O . ILE A 1 96 ? -2.637 0.014 6.097 1.00 85.94 96 ILE A O 1
ATOM 802 N N . ASN A 1 97 ? -3.282 -2.149 5.891 1.00 77.44 97 ASN A N 1
ATOM 803 C CA . ASN A 1 97 ? -4.440 -2.036 6.778 1.00 77.44 97 ASN A CA 1
ATOM 804 C C . ASN A 1 97 ? -4.034 -2.201 8.255 1.00 77.44 97 ASN A C 1
ATOM 806 O O . ASN A 1 97 ? -2.878 -2.473 8.578 1.00 77.44 97 ASN A O 1
ATOM 810 N N . HIS A 1 98 ? -4.989 -2.046 9.172 1.00 69.75 98 HIS A N 1
ATOM 811 C CA . HIS A 1 98 ? -4.728 -2.179 10.608 1.00 69.75 98 HIS A CA 1
ATOM 812 C C . HIS A 1 98 ? -4.360 -3.606 11.052 1.00 69.75 98 HIS A C 1
ATOM 814 O O . HIS A 1 98 ? -3.833 -3.788 12.146 1.00 69.75 98 HIS A O 1
ATOM 820 N N . SER A 1 99 ? -4.599 -4.611 10.205 1.00 71.12 99 SER A N 1
ATOM 821 C CA . SER A 1 99 ? -4.188 -6.006 10.418 1.00 71.12 99 SER A CA 1
ATOM 822 C C . SER A 1 99 ? -2.790 -6.313 9.854 1.00 71.12 99 SER A C 1
ATOM 824 O O . SER A 1 99 ? -2.438 -7.480 9.715 1.00 71.12 99 SER A O 1
ATOM 826 N N . GLU A 1 100 ? -2.009 -5.283 9.503 1.00 79.06 100 GLU A N 1
ATOM 827 C CA . GLU A 1 100 ? -0.685 -5.382 8.863 1.00 79.06 100 GLU A CA 1
ATOM 828 C C . GLU A 1 100 ? -0.685 -6.095 7.495 1.00 79.06 100 GLU A C 1
ATOM 830 O O . GLU A 1 100 ? 0.366 -6.445 6.954 1.00 79.06 100 GLU A O 1
ATOM 835 N N . GLU A 1 101 ? -1.857 -6.273 6.884 1.00 84.25 101 GLU A N 1
ATOM 836 C CA . GLU A 1 101 ? -1.977 -6.860 5.555 1.00 84.25 101 GLU A CA 1
ATOM 837 C C . GLU A 1 101 ? -1.578 -5.836 4.488 1.00 84.25 101 GLU A C 1
ATOM 839 O O . GLU A 1 101 ? -2.048 -4.694 4.482 1.00 84.25 101 GLU A O 1
ATOM 844 N N . GLN A 1 102 ? -0.726 -6.265 3.555 1.00 89.75 102 GLN A N 1
ATOM 845 C CA . GLN A 1 102 ? -0.287 -5.456 2.422 1.00 89.75 102 GLN A CA 1
ATOM 846 C C . GLN A 1 102 ? -1.229 -5.651 1.234 1.00 89.75 102 GLN A C 1
ATOM 848 O O . GLN A 1 102 ? -1.264 -6.713 0.615 1.00 89.75 102 GLN A O 1
ATOM 853 N N . ILE A 1 103 ? -1.966 -4.600 0.888 1.00 89.62 103 ILE A N 1
ATOM 854 C CA . ILE A 1 103 ? -2.953 -4.600 -0.188 1.00 89.62 103 ILE A CA 1
ATOM 855 C C . ILE A 1 103 ? -2.417 -3.740 -1.345 1.00 89.62 103 ILE A C 1
ATOM 857 O O . ILE A 1 103 ? -2.359 -2.512 -1.217 1.00 89.62 103 ILE A O 1
ATOM 861 N N . PRO A 1 104 ? -2.026 -4.330 -2.489 1.00 92.19 104 PRO A N 1
ATOM 862 C CA . PRO A 1 104 ? -1.614 -3.563 -3.661 1.00 92.19 104 PRO A CA 1
ATOM 863 C C . PRO A 1 104 ? -2.837 -2.908 -4.311 1.00 92.19 104 PRO A C 1
ATOM 865 O O . PRO A 1 104 ? -3.685 -3.590 -4.888 1.00 92.19 104 PRO A O 1
ATOM 868 N N . ILE A 1 105 ? -2.932 -1.580 -4.236 1.00 90.38 105 ILE A N 1
ATOM 869 C CA . ILE A 1 105 ? -4.092 -0.831 -4.751 1.00 90.38 105 ILE A CA 1
ATOM 870 C C . ILE A 1 105 ? -3.843 -0.206 -6.129 1.00 90.38 105 ILE A C 1
ATOM 872 O O . ILE A 1 105 ? -4.795 0.071 -6.856 1.00 90.38 105 ILE A O 1
ATOM 876 N N . GLY A 1 106 ? -2.582 0.002 -6.510 1.00 93.06 106 GLY A N 1
ATOM 877 C CA . GLY A 1 106 ? -2.223 0.625 -7.782 1.00 93.06 106 GLY A CA 1
ATOM 878 C C . GLY A 1 106 ? -0.722 0.719 -8.002 1.00 93.06 106 GLY A C 1
ATOM 879 O O . GLY A 1 106 ? 0.055 0.099 -7.280 1.00 93.06 106 GLY A O 1
ATOM 880 N N . TYR A 1 107 ? -0.306 1.508 -8.985 1.00 94.88 107 TYR A N 1
ATOM 881 C CA . TYR A 1 107 ? 1.098 1.680 -9.343 1.00 94.88 107 TYR A CA 1
ATOM 882 C C . TYR A 1 107 ? 1.404 3.094 -9.845 1.00 94.88 107 TYR A C 1
ATOM 884 O O . TYR A 1 107 ? 0.543 3.783 -10.392 1.00 94.88 107 TYR A O 1
ATOM 892 N N . PHE A 1 108 ? 2.669 3.485 -9.719 1.00 94.38 108 PHE A N 1
ATOM 893 C CA . PHE A 1 108 ? 3.295 4.503 -10.557 1.00 94.38 108 PHE A CA 1
ATOM 894 C C . PHE A 1 108 ? 4.039 3.809 -11.691 1.00 94.38 108 PHE A C 1
ATOM 896 O O . PHE A 1 108 ? 4.774 2.862 -11.439 1.00 94.38 108 PHE A O 1
ATOM 903 N N . SER A 1 109 ? 3.874 4.288 -12.919 1.00 95.25 109 SER A N 1
ATOM 904 C CA . SER A 1 109 ? 4.636 3.871 -14.094 1.00 95.25 109 SER A CA 1
ATOM 905 C C . SER A 1 109 ? 5.232 5.111 -14.734 1.00 95.25 109 SER A C 1
ATOM 907 O O . SER A 1 109 ? 4.497 6.023 -15.119 1.00 95.25 109 SER A O 1
ATOM 909 N N . ILE A 1 110 ? 6.551 5.144 -14.856 1.00 94.88 110 ILE A N 1
ATOM 910 C CA . ILE A 1 110 ? 7.278 6.239 -15.480 1.00 94.88 110 ILE A CA 1
ATOM 911 C C . ILE A 1 110 ? 8.180 5.652 -16.554 1.00 94.88 110 ILE A C 1
ATOM 913 O O . ILE A 1 110 ? 8.993 4.776 -16.278 1.00 94.88 110 ILE A O 1
ATOM 917 N N . GLN A 1 111 ? 8.035 6.141 -17.779 1.00 95.88 111 GLN A N 1
ATOM 918 C CA . GLN A 1 111 ? 8.895 5.778 -18.899 1.00 95.88 111 GLN A CA 1
ATOM 919 C C . GLN A 1 111 ? 9.569 7.031 -19.436 1.00 95.88 111 GLN A C 1
ATOM 921 O O . GLN A 1 111 ? 8.892 8.016 -19.747 1.00 95.88 111 GLN A O 1
ATOM 926 N N . SER A 1 112 ? 10.888 6.985 -19.590 1.00 95.44 112 SER A N 1
ATOM 927 C CA . SER A 1 112 ? 11.634 8.070 -20.212 1.00 95.44 112 SER A CA 1
ATOM 928 C C . SER A 1 112 ? 12.079 7.711 -21.619 1.00 95.44 112 SER A C 1
ATOM 930 O O . SER A 1 112 ? 12.533 6.598 -21.881 1.00 95.44 112 SER A O 1
ATOM 932 N N . LYS A 1 113 ? 12.010 8.694 -22.519 1.00 95.25 113 LYS A N 1
ATOM 933 C CA . LYS A 1 113 ? 12.592 8.623 -23.867 1.00 95.25 113 LYS A CA 1
ATOM 934 C C . LYS A 1 113 ? 13.941 9.333 -23.982 1.00 95.25 113 LYS A C 1
ATOM 936 O O . LYS A 1 113 ? 14.529 9.338 -25.058 1.00 95.25 113 LYS A O 1
ATOM 941 N N . THR A 1 114 ? 14.408 9.980 -22.913 1.00 92.81 114 THR A N 1
ATOM 942 C CA . THR A 1 114 ? 15.569 10.887 -22.974 1.00 92.81 114 THR A CA 1
ATOM 943 C C . THR A 1 114 ? 16.594 10.670 -21.871 1.00 92.81 114 THR A C 1
ATOM 945 O O . THR A 1 114 ? 17.748 11.042 -22.062 1.00 92.81 114 THR A O 1
ATOM 948 N N . GLN A 1 115 ? 16.206 10.097 -20.732 1.00 93.19 115 GLN A N 1
ATOM 949 C CA . GLN A 1 115 ? 17.089 9.926 -19.578 1.00 93.19 115 GLN A CA 1
ATOM 950 C C . GLN A 1 115 ? 17.039 8.505 -19.017 1.00 93.19 115 GLN A C 1
ATOM 952 O O . GLN A 1 115 ? 16.091 7.757 -19.253 1.00 93.19 115 GLN A O 1
ATOM 957 N N . SER A 1 116 ? 18.080 8.148 -18.271 1.00 95.31 116 SER A N 1
ATOM 958 C CA . SER A 1 116 ? 18.129 6.935 -17.459 1.00 95.31 116 SER A CA 1
ATOM 959 C C . SER A 1 116 ? 17.636 7.231 -16.049 1.00 95.31 116 SER A C 1
ATOM 961 O O . SER A 1 116 ? 18.072 8.211 -15.447 1.00 95.31 116 SER A O 1
ATOM 963 N N . PHE A 1 117 ? 16.769 6.370 -15.521 1.00 95.12 117 PHE A N 1
ATOM 964 C CA . PHE A 1 117 ? 16.423 6.378 -14.102 1.00 95.12 117 PHE A CA 1
ATOM 965 C C . PHE A 1 117 ? 17.512 5.721 -13.259 1.00 95.12 117 PHE A C 1
ATOM 967 O O . PHE A 1 117 ? 18.318 4.927 -13.742 1.00 95.12 117 PHE A O 1
ATOM 974 N N . THR A 1 118 ? 17.512 6.054 -11.978 1.00 94.94 118 THR A N 1
ATOM 975 C CA . THR A 1 118 ? 18.457 5.596 -10.967 1.00 94.94 118 THR A CA 1
ATOM 976 C C . THR A 1 118 ? 17.715 5.168 -9.704 1.00 94.94 118 THR A C 1
ATOM 978 O O . THR A 1 118 ? 16.544 5.488 -9.503 1.00 94.94 118 THR A O 1
ATOM 981 N N . GLU A 1 119 ? 18.416 4.509 -8.785 1.00 94.50 119 GLU A N 1
ATOM 982 C CA . GLU A 1 119 ? 17.866 4.178 -7.463 1.00 94.50 119 GLU A CA 1
ATOM 983 C C . GLU A 1 119 ? 17.469 5.420 -6.645 1.00 94.50 119 GLU A C 1
ATOM 985 O O . GLU A 1 119 ? 16.590 5.352 -5.787 1.00 94.50 119 GLU A O 1
ATOM 990 N N . LYS A 1 120 ? 18.067 6.586 -6.923 1.00 94.88 120 LYS A N 1
ATOM 991 C CA . LYS A 1 120 ? 17.634 7.838 -6.297 1.00 94.88 120 LYS A CA 1
ATOM 992 C C . LYS A 1 120 ? 16.214 8.205 -6.739 1.00 94.88 120 LYS A C 1
ATOM 994 O O . LYS A 1 120 ? 15.398 8.574 -5.899 1.00 94.88 120 LYS A O 1
ATOM 999 N N . ASP A 1 121 ? 15.908 8.045 -8.024 1.00 93.56 121 ASP A N 1
ATOM 1000 C CA . ASP A 1 121 ? 14.565 8.297 -8.554 1.00 93.56 121 ASP A CA 1
ATOM 1001 C C . ASP A 1 121 ? 13.551 7.335 -7.921 1.00 93.56 121 ASP A C 1
ATOM 1003 O O . ASP A 1 121 ? 12.467 7.755 -7.516 1.00 93.56 121 ASP A O 1
ATOM 1007 N N . VAL A 1 122 ? 13.928 6.062 -7.733 1.00 95.12 122 VAL A N 1
ATOM 1008 C CA . VAL A 1 122 ? 13.095 5.076 -7.022 1.00 95.12 122 VAL A CA 1
ATOM 1009 C C . VAL A 1 122 ? 12.702 5.590 -5.639 1.00 95.12 122 VAL A C 1
ATOM 1011 O O . VAL A 1 122 ? 11.519 5.586 -5.299 1.00 95.12 122 VAL A O 1
ATOM 1014 N N . GLN A 1 123 ? 13.669 6.065 -4.852 1.00 94.75 123 GLN A N 1
ATOM 1015 C CA . GLN A 1 123 ? 13.417 6.585 -3.505 1.00 94.75 123 GLN A CA 1
ATOM 1016 C C . GLN A 1 123 ? 12.474 7.792 -3.524 1.00 94.75 123 GLN A C 1
ATOM 1018 O O . GLN A 1 123 ? 11.552 7.867 -2.709 1.00 94.75 123 GLN A O 1
ATOM 1023 N N . GLU A 1 124 ? 12.660 8.717 -4.467 1.00 92.50 124 GLU A N 1
ATOM 1024 C CA . GLU A 1 124 ? 11.791 9.889 -4.617 1.00 92.50 124 GLU A CA 1
ATOM 1025 C C . GLU A 1 124 ? 10.340 9.479 -4.913 1.00 92.50 124 GLU A C 1
ATOM 1027 O O . GLU A 1 124 ? 9.408 9.944 -4.250 1.00 92.50 124 GLU A O 1
ATOM 1032 N N . PHE A 1 125 ? 10.127 8.551 -5.847 1.00 91.56 125 PHE A N 1
ATOM 1033 C CA . PHE A 1 125 ? 8.785 8.065 -6.171 1.00 91.56 125 PHE A CA 1
ATOM 1034 C C . PHE A 1 125 ? 8.178 7.178 -5.074 1.00 91.56 125 PHE A C 1
ATOM 1036 O O . PHE A 1 125 ? 6.963 7.209 -4.876 1.00 91.56 125 PHE A O 1
ATOM 1043 N N . GLN A 1 126 ? 8.983 6.440 -4.308 1.00 93.31 126 GLN A N 1
ATOM 1044 C CA . GLN A 1 126 ? 8.504 5.710 -3.130 1.00 93.31 126 GLN A CA 1
ATOM 1045 C C . GLN A 1 126 ? 8.000 6.657 -2.034 1.00 93.31 126 GLN A C 1
ATOM 1047 O O . GLN A 1 126 ? 6.982 6.368 -1.404 1.00 93.31 126 GLN A O 1
ATOM 1052 N N . ILE A 1 127 ? 8.669 7.794 -1.812 1.00 92.31 127 ILE A N 1
ATOM 1053 C CA . ILE A 1 127 ? 8.185 8.834 -0.890 1.00 92.31 127 ILE A CA 1
ATOM 1054 C C . ILE A 1 127 ? 6.835 9.369 -1.379 1.00 92.31 127 ILE A C 1
ATOM 1056 O O . ILE A 1 127 ? 5.881 9.423 -0.608 1.00 92.31 127 ILE A O 1
ATOM 1060 N N . LEU A 1 128 ? 6.712 9.665 -2.676 1.00 89.44 128 LEU A N 1
ATOM 1061 C CA . LEU A 1 128 ? 5.445 10.114 -3.260 1.00 89.44 128 LEU A CA 1
ATOM 1062 C C . LEU A 1 128 ? 4.323 9.073 -3.126 1.00 89.44 128 LEU A C 1
ATOM 1064 O O . LEU A 1 128 ? 3.174 9.443 -2.878 1.00 89.44 128 LEU A O 1
ATOM 1068 N N . ALA A 1 129 ? 4.639 7.784 -3.267 1.00 89.94 129 ALA A N 1
ATOM 1069 C CA . ALA A 1 129 ? 3.677 6.707 -3.065 1.00 89.94 129 ALA A CA 1
ATOM 1070 C C . ALA A 1 129 ? 3.208 6.619 -1.608 1.00 89.94 129 ALA A C 1
ATOM 1072 O O . ALA A 1 129 ? 2.011 6.463 -1.363 1.00 89.94 129 ALA A O 1
ATOM 1073 N N . LYS A 1 130 ? 4.116 6.789 -0.640 1.00 89.69 130 LYS A N 1
ATOM 1074 C CA . LYS A 1 130 ? 3.771 6.848 0.789 1.00 89.69 130 LYS A CA 1
ATOM 1075 C C . LYS A 1 130 ? 2.875 8.046 1.101 1.00 89.69 130 LYS A C 1
ATOM 1077 O O . LYS A 1 130 ? 1.815 7.864 1.692 1.00 89.69 130 LYS A O 1
ATOM 1082 N N . ASP A 1 131 ? 3.232 9.237 0.624 1.00 87.31 131 ASP A N 1
ATOM 1083 C CA . ASP A 1 131 ? 2.419 10.449 0.798 1.00 87.31 131 ASP A CA 1
ATOM 1084 C C . ASP A 1 131 ? 1.010 10.28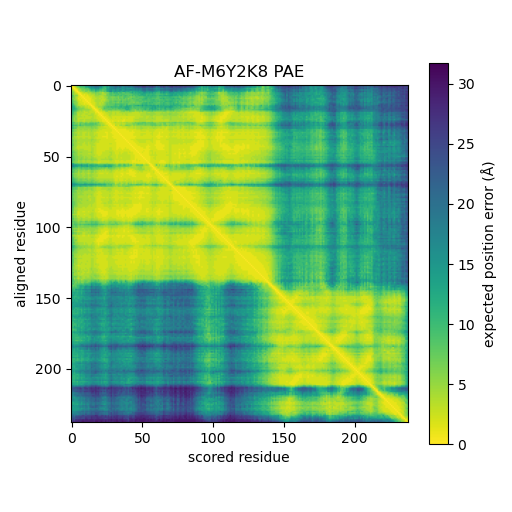6 0.208 1.00 87.31 131 ASP A C 1
ATOM 1086 O O . ASP A 1 131 ? 0.019 10.770 0.760 1.00 87.31 131 ASP A O 1
ATOM 1090 N N . MET A 1 132 ? 0.902 9.598 -0.931 1.00 85.94 132 MET A N 1
ATOM 1091 C CA . MET A 1 132 ? -0.379 9.284 -1.554 1.00 85.94 132 MET A CA 1
ATOM 1092 C C . MET A 1 132 ? -1.222 8.345 -0.690 1.00 85.94 132 MET A C 1
ATOM 1094 O O . MET A 1 132 ? -2.411 8.607 -0.512 1.00 85.94 132 MET A O 1
ATOM 1098 N N . ILE A 1 133 ? -0.627 7.290 -0.129 1.00 87.62 133 ILE A N 1
ATOM 1099 C CA . ILE A 1 133 ? -1.316 6.377 0.792 1.00 87.62 133 ILE A CA 1
ATOM 1100 C C . ILE A 1 133 ? -1.840 7.120 2.019 1.00 87.62 133 ILE A C 1
ATOM 1102 O O . ILE A 1 133 ? -2.993 6.913 2.394 1.00 87.62 133 ILE A O 1
ATOM 1106 N N . GLU A 1 134 ? -1.049 8.016 2.606 1.00 84.38 134 GLU A N 1
ATOM 1107 C CA . GLU A 1 134 ? -1.491 8.796 3.765 1.00 84.38 134 GLU A CA 1
ATOM 1108 C C . GLU A 1 134 ? -2.681 9.700 3.420 1.00 84.38 134 GLU A C 1
ATOM 1110 O O . GLU A 1 134 ? -3.691 9.677 4.121 1.00 84.38 134 GLU A O 1
ATOM 1115 N N . ARG A 1 135 ? -2.671 10.379 2.266 1.00 82.06 135 ARG A N 1
ATOM 1116 C CA . ARG A 1 135 ? -3.848 11.152 1.818 1.00 82.06 135 ARG A CA 1
ATOM 1117 C C . ARG A 1 135 ? -5.070 10.288 1.533 1.00 82.06 135 ARG A C 1
ATOM 1119 O O . ARG A 1 135 ? -6.197 10.715 1.777 1.00 82.06 135 ARG A O 1
ATOM 1126 N N . ILE A 1 136 ? -4.872 9.084 0.998 1.00 81.25 136 ILE A N 1
ATOM 1127 C CA . ILE A 1 136 ? -5.957 8.123 0.786 1.00 81.25 136 ILE A CA 1
ATOM 1128 C C . ILE A 1 136 ? -6.548 7.707 2.137 1.00 81.25 136 ILE A C 1
ATOM 1130 O O . ILE A 1 136 ? -7.772 7.692 2.269 1.00 81.25 136 ILE A O 1
ATOM 1134 N N . LYS A 1 137 ? -5.717 7.409 3.142 1.00 79.12 137 LYS A N 1
ATOM 1135 C CA . LYS A 1 137 ? -6.174 7.110 4.508 1.00 79.12 137 LYS A CA 1
ATOM 1136 C C . LYS A 1 137 ? -6.955 8.285 5.085 1.00 79.12 137 LYS A C 1
ATOM 1138 O O . LYS A 1 137 ? -8.092 8.095 5.505 1.00 79.12 137 LYS A O 1
ATOM 1143 N N . GLU A 1 138 ? -6.405 9.496 5.030 1.00 76.31 138 GLU A N 1
ATOM 1144 C CA . GLU A 1 138 ? -7.066 10.712 5.516 1.00 76.31 138 GLU A CA 1
ATOM 1145 C C . GLU A 1 138 ? -8.421 10.943 4.835 1.00 76.31 138 GLU A C 1
ATOM 1147 O O . GLU A 1 138 ? -9.421 11.165 5.514 1.00 76.31 138 GLU A O 1
ATOM 1152 N N . SER A 1 139 ? -8.482 10.829 3.504 1.00 72.56 139 SER A N 1
ATOM 1153 C CA . SER A 1 139 ? -9.709 11.058 2.731 1.00 72.56 139 SER A CA 1
ATOM 1154 C C . SER A 1 139 ? -10.772 9.979 2.938 1.00 72.56 139 SER A C 1
ATOM 1156 O O . SER A 1 139 ? -11.946 10.244 2.676 1.00 72.56 139 SER A O 1
ATOM 1158 N N . ASN A 1 140 ? -10.382 8.768 3.338 1.00 66.19 140 ASN A N 1
ATOM 1159 C CA . ASN A 1 140 ? -11.307 7.663 3.590 1.00 66.19 140 ASN A CA 1
ATOM 1160 C C . ASN A 1 140 ? -11.618 7.474 5.083 1.00 66.19 140 ASN A C 1
ATOM 1162 O O . ASN A 1 140 ? -12.448 6.633 5.423 1.00 66.19 140 ASN A O 1
ATOM 1166 N N . THR A 1 141 ? -11.001 8.260 5.971 1.00 68.44 141 THR A N 1
ATOM 1167 C CA . THR A 1 141 ? -11.289 8.220 7.408 1.00 68.44 141 THR A CA 1
ATOM 1168 C C . THR A 1 141 ? -12.541 9.040 7.705 1.00 68.44 141 THR A C 1
ATOM 1170 O O . THR A 1 141 ? -12.526 10.270 7.641 1.00 68.44 141 THR A O 1
ATOM 1173 N N . ILE A 1 142 ? -13.632 8.370 8.078 1.00 68.50 142 ILE A N 1
ATOM 1174 C CA . ILE A 1 142 ? -14.826 9.037 8.604 1.00 68.50 142 ILE A CA 1
ATOM 1175 C C . ILE A 1 142 ? -14.574 9.326 10.085 1.00 68.50 142 ILE A C 1
ATOM 1177 O O . ILE A 1 142 ? -14.455 8.404 10.888 1.00 68.50 142 ILE A O 1
ATOM 1181 N N . LYS A 1 143 ? -14.483 10.606 10.452 1.00 71.88 143 LYS A N 1
ATOM 1182 C CA . LYS A 1 143 ? -14.371 11.031 11.853 1.00 71.88 143 LYS A CA 1
ATOM 1183 C C . LYS A 1 143 ? -15.749 11.414 12.377 1.00 71.88 143 LYS A C 1
ATOM 1185 O O . LYS A 1 143 ? -16.444 12.209 11.750 1.00 71.88 143 LYS A O 1
ATOM 1190 N N . THR A 1 144 ? -16.112 10.890 13.540 1.00 72.94 144 THR A N 1
ATOM 1191 C CA . THR A 1 144 ? -17.264 11.357 14.317 1.00 72.94 144 THR A CA 1
ATOM 1192 C C . THR A 1 144 ? -16.785 11.838 15.682 1.00 72.94 144 THR A C 1
ATOM 1194 O O . THR A 1 144 ? -15.855 11.268 16.248 1.00 72.94 144 THR A O 1
ATOM 1197 N N . SER A 1 145 ? -17.391 12.907 16.196 1.00 76.81 145 SER A N 1
ATOM 1198 C CA . SER A 1 145 ? -17.159 13.414 17.556 1.00 76.81 145 SER A CA 1
ATOM 1199 C C . SER A 1 145 ? -18.242 12.963 18.538 1.00 76.81 145 SER A C 1
ATOM 1201 O O . SER A 1 145 ? -18.312 13.461 19.661 1.00 76.81 145 SER A O 1
ATOM 1203 N N . GLU A 1 146 ? -19.151 12.103 18.089 1.00 80.88 146 GLU A N 1
ATOM 1204 C CA . GLU A 1 146 ? -20.279 11.648 18.883 1.00 80.88 146 GLU A CA 1
ATOM 1205 C C . GLU A 1 146 ? -19.833 10.666 19.968 1.00 80.88 146 GLU A C 1
ATOM 1207 O O . GLU A 1 146 ? -18.936 9.847 19.767 1.00 80.88 146 GLU A O 1
ATOM 1212 N N . GLN A 1 147 ? -20.458 10.775 21.138 1.00 83.25 147 GLN A N 1
ATOM 1213 C CA . GLN A 1 147 ? -20.167 9.927 22.284 1.00 83.25 147 GLN A CA 1
ATOM 1214 C C . GLN A 1 147 ? -21.250 8.865 22.412 1.00 83.25 147 GLN A C 1
ATOM 1216 O O . GLN A 1 147 ? -22.431 9.182 22.537 1.00 83.25 147 GLN A O 1
ATOM 1221 N N . PHE A 1 148 ? -20.829 7.606 22.426 1.00 85.81 148 PHE A N 1
ATOM 1222 C CA . PHE A 1 148 ? -21.722 6.468 22.598 1.00 85.81 148 PHE A CA 1
ATOM 1223 C C . PHE A 1 148 ? -21.634 5.943 24.018 1.00 85.81 148 PHE A C 1
ATOM 1225 O O . PHE A 1 148 ? -20.562 5.898 24.625 1.00 85.81 148 PHE A O 1
ATOM 1232 N N . SER A 1 149 ? -22.778 5.514 24.542 1.00 84.19 149 SER A N 1
ATOM 1233 C CA . SER A 1 149 ? -22.808 4.861 25.842 1.00 84.19 149 SER A CA 1
ATOM 1234 C C . SER A 1 149 ? -22.246 3.446 25.717 1.00 84.19 149 SER A C 1
ATOM 1236 O O . SER A 1 149 ? -22.686 2.650 2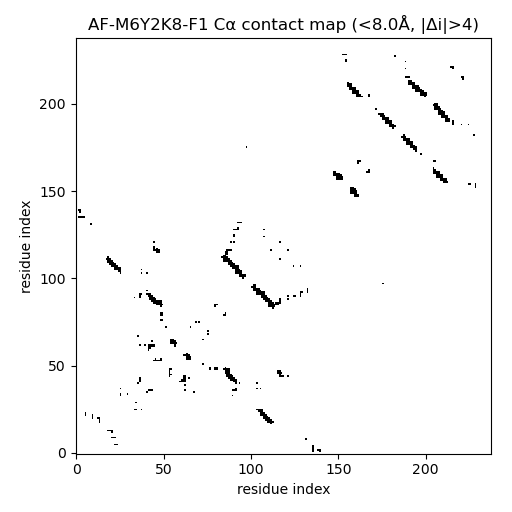4.880 1.00 84.19 149 SER A O 1
ATOM 1238 N N . ILE A 1 150 ? -21.272 3.137 26.571 1.00 89.00 150 ILE A N 1
ATOM 1239 C CA . ILE A 1 150 ? -20.748 1.784 26.743 1.00 89.00 150 ILE A CA 1
ATOM 1240 C C . ILE A 1 150 ? -21.750 1.020 27.608 1.00 89.00 150 ILE A C 1
ATOM 1242 O O . ILE A 1 150 ? -22.018 1.412 28.741 1.00 89.00 150 ILE A O 1
ATOM 1246 N N . LEU A 1 151 ? -22.325 -0.043 27.049 1.00 91.00 151 LEU A N 1
ATOM 1247 C CA . LEU A 1 151 ? -23.275 -0.915 27.735 1.00 91.00 151 LEU A CA 1
ATOM 1248 C C . LEU A 1 151 ? -22.554 -1.917 28.634 1.00 91.00 151 LEU A C 1
ATOM 1250 O O . LEU A 1 151 ? -22.994 -2.170 29.746 1.00 91.00 151 LEU A O 1
ATOM 1254 N N . GLU A 1 152 ? -21.471 -2.502 28.125 1.00 90.81 152 GLU A N 1
ATOM 1255 C CA . GLU A 1 152 ? -20.639 -3.470 28.840 1.00 90.81 152 GLU A CA 1
ATOM 1256 C C . GLU A 1 152 ? -19.178 -3.256 28.453 1.00 90.81 152 GLU A C 1
ATOM 1258 O O . GLU A 1 152 ? -18.867 -2.891 27.315 1.00 90.81 152 GLU A O 1
ATOM 1263 N N . ILE A 1 153 ? -18.268 -3.493 29.393 1.00 90.56 153 ILE A N 1
ATOM 1264 C CA . ILE A 1 153 ? -16.833 -3.345 29.177 1.00 90.56 153 ILE A CA 1
ATOM 1265 C C . ILE A 1 153 ? -16.067 -4.448 29.898 1.00 90.56 153 ILE A C 1
ATOM 1267 O O . ILE A 1 153 ? -16.400 -4.841 31.011 1.00 90.56 153 ILE A O 1
ATOM 1271 N N . SER A 1 154 ? -15.019 -4.944 29.256 1.00 88.94 154 SER A N 1
ATOM 1272 C CA . SER A 1 154 ? -14.100 -5.935 29.804 1.00 88.94 154 SER A CA 1
ATOM 1273 C C . SER A 1 154 ? -12.660 -5.575 29.440 1.00 88.94 154 SER A C 1
ATOM 1275 O O . SER A 1 154 ? -12.409 -4.620 28.703 1.00 88.94 154 SER A O 1
ATOM 1277 N N . LYS A 1 155 ? -11.694 -6.375 29.906 1.00 85.12 155 LYS A N 1
ATOM 1278 C CA . LYS A 1 155 ? -10.280 -6.198 29.536 1.00 85.12 155 LYS A CA 1
ATOM 1279 C C . LYS A 1 155 ? -10.017 -6.370 28.032 1.00 85.12 155 LYS A C 1
ATOM 1281 O O . LYS A 1 155 ? -9.035 -5.829 27.540 1.00 85.12 155 LYS A O 1
ATOM 1286 N N . GLY A 1 156 ? -10.851 -7.138 27.324 1.00 87.06 156 GLY A N 1
ATOM 1287 C CA . GLY A 1 156 ? -10.621 -7.508 25.921 1.00 87.06 156 GLY A CA 1
ATOM 1288 C C . GLY A 1 156 ? -11.666 -6.993 24.935 1.00 87.06 156 GLY A C 1
ATOM 1289 O O . GLY A 1 156 ? -11.498 -7.165 23.734 1.00 87.06 156 GLY A O 1
ATOM 1290 N N . GLY A 1 157 ? -12.745 -6.375 25.404 1.00 91.25 157 GLY A N 1
ATOM 1291 C CA . GLY A 1 157 ? -13.838 -5.989 24.521 1.00 91.25 157 GLY A CA 1
ATOM 1292 C C . GLY A 1 157 ? -14.866 -5.095 25.183 1.00 91.25 157 GLY A C 1
ATOM 1293 O O . GLY A 1 157 ? -14.978 -5.063 26.412 1.00 91.25 157 GLY A O 1
ATOM 1294 N N . ILE A 1 158 ? -15.618 -4.386 24.347 1.00 93.06 158 ILE A N 1
ATOM 1295 C CA . ILE A 1 158 ? -16.695 -3.487 24.752 1.00 93.06 158 ILE A CA 1
ATOM 1296 C C . ILE A 1 158 ? -17.974 -3.797 23.978 1.00 93.06 158 ILE A C 1
ATOM 1298 O O . ILE A 1 158 ? -17.929 -4.219 22.820 1.00 93.06 158 ILE A O 1
ATOM 1302 N N . ARG A 1 159 ? -19.120 -3.537 24.605 1.00 94.62 159 ARG A N 1
ATOM 1303 C CA . ARG A 1 159 ? -20.419 -3.480 23.941 1.00 94.62 159 ARG A CA 1
ATOM 1304 C C . ARG A 1 159 ? -20.927 -2.050 23.964 1.00 94.62 159 ARG A C 1
ATOM 1306 O O . ARG A 1 159 ? -21.042 -1.465 25.040 1.00 94.62 159 ARG A O 1
ATOM 1313 N N . ILE A 1 160 ? -21.259 -1.497 22.805 1.00 93.44 160 ILE A N 1
ATOM 1314 C CA . ILE A 1 160 ? -21.771 -0.124 22.680 1.00 93.44 160 ILE A CA 1
ATOM 1315 C C . ILE A 1 160 ? -23.139 -0.105 22.009 1.00 93.44 160 ILE A C 1
ATOM 1317 O O . ILE A 1 160 ? -23.485 -1.023 21.262 1.00 93.44 160 ILE A O 1
ATOM 1321 N N . LYS A 1 161 ? -23.892 0.965 22.265 1.00 93.19 161 LYS A N 1
ATOM 1322 C CA . LYS A 1 161 ? -25.126 1.288 21.551 1.00 93.19 161 LYS A CA 1
ATOM 1323 C C . LYS A 1 161 ? -24.919 2.526 20.686 1.00 93.19 161 LYS A C 1
ATOM 1325 O O . LYS A 1 161 ? -24.507 3.569 21.191 1.00 93.19 161 LYS A O 1
ATOM 1330 N N . VAL A 1 162 ? -25.225 2.402 19.401 1.00 91.12 162 VAL A N 1
ATOM 1331 C CA . VAL A 1 162 ? -25.130 3.468 18.404 1.00 91.12 162 VAL A CA 1
ATOM 1332 C C . VAL A 1 162 ? -26.534 3.825 17.938 1.00 91.12 162 VAL A C 1
ATOM 1334 O O . VAL A 1 162 ? -27.236 3.001 17.355 1.00 91.12 162 VAL A O 1
ATOM 1337 N N . GLU A 1 163 ? -26.930 5.066 18.201 1.00 90.31 163 GLU A N 1
ATOM 1338 C CA . GLU A 1 163 ? -28.265 5.580 17.868 1.00 90.31 163 GLU A CA 1
ATOM 1339 C C . GLU A 1 163 ? -28.255 6.454 16.608 1.00 90.31 163 GLU A C 1
ATOM 1341 O O . GLU A 1 163 ? -29.295 6.686 15.999 1.00 90.31 163 GLU A O 1
ATOM 1346 N N . ASN A 1 164 ? -27.073 6.904 16.178 1.00 86.50 164 ASN A N 1
ATOM 1347 C CA . ASN A 1 164 ? -26.925 7.757 15.011 1.00 86.50 164 ASN A CA 1
ATOM 1348 C C . ASN A 1 164 ? -27.287 7.003 13.717 1.00 86.50 164 ASN A C 1
ATOM 1350 O O . ASN A 1 164 ? -26.570 6.064 13.355 1.00 86.50 164 ASN A O 1
ATOM 1354 N N . PRO A 1 165 ? -28.312 7.447 12.963 1.00 86.75 165 PRO A N 1
ATOM 1355 C CA . PRO A 1 165 ? -28.752 6.777 11.738 1.00 86.75 165 PRO A CA 1
ATOM 1356 C C . PRO A 1 165 ? -27.642 6.599 10.696 1.00 86.75 165 PRO A C 1
ATOM 1358 O O . PRO A 1 165 ? -27.546 5.556 10.056 1.00 86.75 165 PRO A O 1
ATOM 1361 N N . HIS A 1 166 ? -26.749 7.583 10.561 1.00 83.25 166 HIS A N 1
ATOM 1362 C CA . HIS A 1 166 ? -25.635 7.508 9.620 1.00 83.25 166 HIS A CA 1
ATOM 1363 C C . HIS A 1 166 ? -24.617 6.432 10.017 1.00 83.25 166 HIS A C 1
ATOM 1365 O O . HIS A 1 166 ? -24.099 5.711 9.163 1.00 83.25 166 HIS A O 1
ATOM 1371 N N . LEU A 1 167 ? -24.329 6.292 11.312 1.00 84.50 167 LEU A N 1
ATOM 1372 C CA . LEU A 1 167 ? -23.391 5.283 11.810 1.00 84.50 167 LEU A CA 1
ATOM 1373 C C . LEU A 1 167 ? -24.002 3.885 11.835 1.00 84.50 167 LEU A C 1
ATOM 1375 O O . LEU A 1 167 ? -23.298 2.922 11.537 1.00 84.50 167 LEU A O 1
ATOM 1379 N N . ILE A 1 168 ? -25.309 3.777 12.081 1.00 88.88 168 ILE A N 1
ATOM 1380 C CA . ILE A 1 168 ? -26.065 2.527 11.936 1.00 88.88 168 ILE A CA 1
ATOM 1381 C C . ILE A 1 168 ? -25.905 1.962 10.512 1.00 88.88 16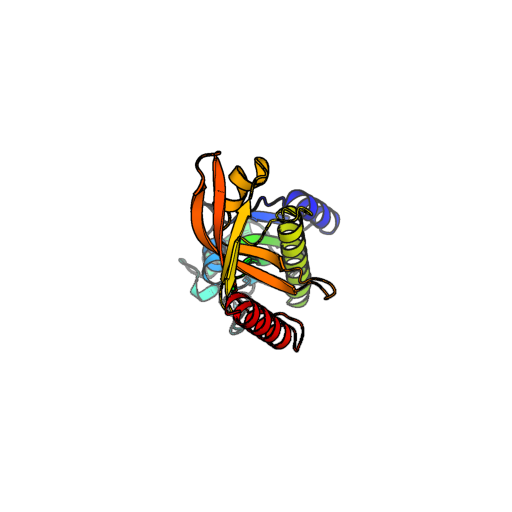8 ILE A C 1
ATOM 1383 O O . ILE A 1 168 ? -25.734 0.758 10.344 1.00 88.88 168 ILE A O 1
ATOM 1387 N N . GLU A 1 169 ? -25.878 2.815 9.484 1.00 85.25 169 GLU A N 1
ATOM 1388 C CA . GLU A 1 169 ? -25.698 2.389 8.088 1.00 85.25 169 GLU A CA 1
ATOM 1389 C C . GLU A 1 169 ? -24.238 2.156 7.659 1.00 85.25 169 GLU A C 1
ATOM 1391 O O . GLU A 1 169 ? -23.986 1.479 6.650 1.00 85.25 169 GLU A O 1
ATOM 1396 N N . THR A 1 170 ? -23.270 2.768 8.345 1.00 82.56 170 THR A N 1
ATOM 1397 C CA . THR A 1 170 ? -21.864 2.809 7.903 1.00 82.56 170 THR A CA 1
ATOM 1398 C C . THR A 1 170 ? -20.937 1.921 8.723 1.00 82.56 170 THR A C 1
ATOM 1400 O O . THR A 1 170 ? -20.094 1.257 8.119 1.00 82.56 170 THR A O 1
ATOM 1403 N N . LEU A 1 171 ? -21.108 1.831 10.047 1.00 84.56 171 LEU A N 1
ATOM 1404 C CA . LEU A 1 171 ? -20.283 0.984 10.919 1.00 84.56 171 LEU A CA 1
ATOM 1405 C C . LEU A 1 171 ? -20.348 -0.505 10.554 1.00 84.56 171 LEU A C 1
ATOM 1407 O O . LEU A 1 171 ? -19.286 -1.120 10.507 1.00 84.56 171 LEU A O 1
ATOM 1411 N N . PRO A 1 172 ? -21.508 -1.096 10.190 1.00 86.25 172 PRO A N 1
ATOM 1412 C CA . PRO A 1 172 ? -21.552 -2.502 9.779 1.00 86.25 172 PRO A CA 1
ATOM 1413 C C . PRO A 1 172 ? -20.732 -2.825 8.521 1.00 86.25 172 PRO A C 1
ATOM 1415 O O . PRO A 1 172 ? -20.506 -3.992 8.220 1.00 86.25 172 PRO A O 1
ATOM 1418 N N . LYS A 1 173 ? -20.313 -1.807 7.756 1.00 83.62 173 LYS A N 1
ATOM 1419 C CA . LYS A 1 173 ? -19.481 -1.960 6.552 1.00 83.62 173 LYS A CA 1
ATOM 1420 C C . LYS A 1 173 ? -17.980 -1.891 6.860 1.00 83.62 173 LYS A C 1
ATOM 1422 O O . LYS A 1 173 ? -17.185 -2.057 5.936 1.00 83.62 173 LYS A O 1
ATOM 1427 N N . GLN A 1 174 ? -17.603 -1.605 8.107 1.00 80.31 174 GLN A N 1
ATOM 1428 C CA . GLN A 1 174 ? -16.219 -1.516 8.570 1.00 80.31 174 GLN A CA 1
ATOM 1429 C C . GLN A 1 174 ? -15.898 -2.715 9.469 1.00 80.31 174 GLN A C 1
ATOM 1431 O O . GLN A 1 174 ? -16.662 -3.050 10.375 1.00 80.31 174 GLN A O 1
ATOM 1436 N N . ASN A 1 175 ? -14.755 -3.356 9.227 1.00 79.69 175 ASN A N 1
ATOM 1437 C CA . ASN A 1 175 ? -14.301 -4.487 10.043 1.00 79.69 175 ASN A CA 1
ATOM 1438 C C . ASN A 1 175 ? -13.594 -4.022 11.321 1.00 79.69 175 ASN A C 1
ATOM 1440 O O . ASN A 1 175 ? -13.622 -4.720 12.334 1.00 79.69 175 ASN A O 1
ATOM 1444 N N . ASP A 1 176 ? -12.989 -2.841 11.267 1.00 84.44 176 ASP A N 1
ATOM 1445 C CA . ASP A 1 176 ? -12.263 -2.225 12.359 1.00 84.44 176 ASP A CA 1
ATOM 1446 C C . ASP A 1 176 ? -12.393 -0.695 12.320 1.00 84.44 176 ASP A C 1
ATOM 1448 O O . ASP A 1 176 ? -12.858 -0.113 11.335 1.00 84.44 176 ASP A O 1
ATOM 1452 N N . PHE A 1 177 ? -12.087 -0.047 13.441 1.00 84.19 177 PHE A N 1
ATOM 1453 C CA . PHE A 1 177 ? -12.045 1.409 13.565 1.00 84.19 177 PHE A CA 1
ATOM 1454 C C . PHE A 1 177 ? -11.279 1.833 14.820 1.00 84.19 177 PHE A C 1
ATOM 1456 O O . PHE A 1 177 ? -11.144 1.081 15.785 1.00 84.19 177 PHE A O 1
ATOM 1463 N N . ILE A 1 178 ? -10.791 3.073 14.818 1.00 83.56 178 ILE A N 1
ATOM 1464 C CA . ILE A 1 178 ? -10.129 3.694 15.970 1.00 83.56 178 ILE A CA 1
ATOM 1465 C C . ILE A 1 178 ? -11.139 4.573 16.702 1.00 83.56 178 ILE A C 1
ATOM 1467 O O . ILE A 1 178 ? -11.882 5.328 16.071 1.00 83.56 178 ILE A O 1
ATOM 1471 N N . PHE A 1 179 ? -11.160 4.492 18.028 1.00 85.38 179 PHE A N 1
ATOM 1472 C CA . PHE A 1 179 ? -12.017 5.327 18.863 1.00 85.38 179 PHE A CA 1
ATOM 1473 C C . PHE A 1 179 ? -11.381 5.589 20.228 1.00 85.38 179 PHE A C 1
ATOM 1475 O O . PHE A 1 179 ? -10.459 4.891 20.648 1.00 85.38 179 PHE A O 1
ATOM 1482 N N . ASP A 1 180 ? -11.907 6.592 20.926 1.00 86.88 180 ASP A N 1
ATOM 1483 C CA . ASP A 1 180 ? -11.465 6.968 22.264 1.00 86.88 180 ASP A CA 1
ATOM 1484 C C . ASP A 1 180 ? -12.442 6.457 23.330 1.00 86.88 180 ASP A C 1
ATOM 1486 O O . ASP A 1 180 ? -13.655 6.671 23.243 1.00 86.88 180 ASP A O 1
ATOM 1490 N N . ILE A 1 181 ? -11.916 5.821 24.379 1.00 87.19 181 ILE A N 1
ATOM 1491 C CA . ILE A 1 181 ? -12.673 5.456 25.581 1.00 87.19 181 ILE A CA 1
ATOM 1492 C C . ILE A 1 181 ? -12.450 6.519 26.652 1.00 87.19 181 ILE A C 1
ATOM 1494 O O . ILE A 1 181 ? -11.325 6.753 27.097 1.00 87.19 181 ILE A O 1
ATOM 1498 N N . PHE A 1 182 ? -13.539 7.122 27.124 1.00 86.94 182 PHE A N 1
ATOM 1499 C CA . PHE A 1 182 ? -13.507 8.142 28.167 1.00 86.94 182 PHE A CA 1
ATOM 1500 C C . PHE A 1 182 ? -13.895 7.552 29.524 1.00 86.94 182 PHE A C 1
ATOM 1502 O O . PHE A 1 182 ? -15.043 7.171 29.747 1.00 86.94 182 PHE A O 1
ATOM 1509 N N . PHE A 1 183 ? -12.955 7.554 30.470 1.00 83.38 183 PHE A N 1
ATOM 1510 C CA . PHE A 1 183 ? -13.267 7.382 31.889 1.00 83.38 183 PHE A CA 1
ATOM 1511 C C . PHE A 1 183 ? -13.382 8.755 32.552 1.00 83.38 183 PHE A C 1
ATOM 1513 O O . PHE A 1 183 ? -12.622 9.675 32.244 1.00 83.38 183 PHE A O 1
ATOM 1520 N N . LYS A 1 184 ? -14.331 8.912 33.483 1.00 81.94 184 LYS A N 1
ATOM 1521 C CA . LYS A 1 184 ? -14.542 10.191 34.180 1.00 81.94 184 LYS A CA 1
ATOM 1522 C C . LYS A 1 184 ? -13.239 10.688 34.815 1.00 81.94 184 LYS A C 1
ATOM 1524 O O . LYS A 1 184 ? -12.592 9.950 35.553 1.00 81.94 184 LYS A O 1
ATOM 1529 N N . MET A 1 185 ? -12.918 11.961 34.571 1.00 80.44 185 MET A N 1
ATOM 1530 C CA . MET A 1 185 ? -11.740 12.663 35.108 1.00 80.44 185 MET A CA 1
ATOM 1531 C C . MET A 1 185 ? -10.383 12.077 34.684 1.00 80.44 185 MET A C 1
ATOM 1533 O O . MET A 1 185 ? -9.375 12.320 35.344 1.00 80.44 185 MET A O 1
ATOM 1537 N N . GLN A 1 186 ? -10.337 11.314 33.592 1.00 80.44 186 GLN A N 1
ATOM 1538 C CA . GLN A 1 186 ? -9.099 10.775 33.039 1.00 80.44 186 GLN A CA 1
ATOM 1539 C C . GLN A 1 186 ? -8.925 11.201 31.583 1.00 80.44 186 GLN A C 1
ATOM 1541 O O . GLN A 1 186 ? -9.899 11.499 30.893 1.00 80.44 186 GLN A O 1
ATOM 1546 N N . ALA A 1 187 ? -7.673 11.217 31.119 1.00 78.88 187 ALA A N 1
ATOM 1547 C CA . ALA A 1 187 ? -7.385 11.339 29.694 1.00 78.88 187 ALA A CA 1
ATOM 1548 C C . ALA A 1 187 ? -8.032 10.169 28.920 1.00 78.88 187 ALA A C 1
ATOM 1550 O O . ALA A 1 187 ? -8.051 9.056 29.464 1.00 78.88 187 ALA A O 1
ATOM 1551 N N . PRO A 1 188 ? -8.562 10.415 27.705 1.00 83.94 188 PRO A N 1
ATOM 1552 C CA . PRO A 1 188 ? -9.124 9.366 26.861 1.00 83.94 188 PRO A CA 1
ATOM 1553 C C . PRO A 1 188 ? -8.080 8.308 26.511 1.00 83.94 188 PRO A C 1
ATOM 1555 O O . PRO A 1 188 ? -6.889 8.605 26.459 1.00 83.94 188 PRO A O 1
ATOM 1558 N N . PHE A 1 189 ? -8.550 7.090 26.259 1.00 80.94 189 PHE A N 1
ATOM 1559 C CA . PHE A 1 189 ? -7.732 5.982 25.775 1.00 80.94 189 PHE A CA 1
ATOM 1560 C C . PHE A 1 189 ? -8.061 5.712 24.3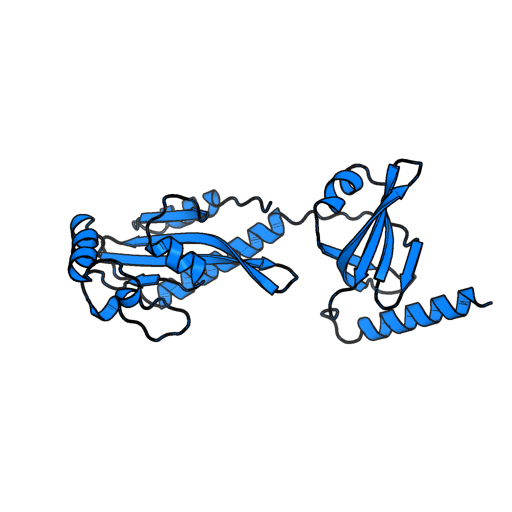14 1.00 80.94 189 PHE A C 1
ATOM 1562 O O . PHE A 1 189 ? -9.161 5.236 24.023 1.00 80.94 189 PHE A O 1
ATOM 1569 N N . THR A 1 190 ? -7.119 5.983 23.417 1.00 83.69 190 THR A N 1
ATOM 1570 C CA . THR A 1 190 ? -7.278 5.650 22.001 1.00 83.69 190 THR A CA 1
ATOM 1571 C C . THR A 1 190 ? -7.034 4.160 21.803 1.00 83.69 190 THR A C 1
ATOM 1573 O O . THR A 1 190 ? -5.984 3.625 22.165 1.00 83.69 190 THR A O 1
ATOM 1576 N N . VAL A 1 191 ? -8.020 3.475 21.237 1.00 83.19 191 VAL A N 1
ATOM 1577 C CA . VAL A 1 191 ? -7.994 2.030 21.023 1.00 83.19 191 VAL A CA 1
ATOM 1578 C C . VAL A 1 191 ? -8.378 1.695 19.592 1.00 83.19 191 VAL A C 1
ATOM 1580 O O . VAL A 1 191 ? -9.201 2.364 18.966 1.00 83.19 191 VAL A O 1
ATOM 1583 N N . HIS A 1 192 ? -7.780 0.623 19.084 1.00 86.00 192 HIS A N 1
ATOM 1584 C CA . HIS A 1 192 ? -8.195 0.003 17.841 1.00 86.00 192 HIS A CA 1
ATOM 1585 C C . HIS A 1 192 ? -9.224 -1.091 18.157 1.00 86.00 192 HIS A C 1
ATOM 1587 O O . HIS A 1 192 ? -8.963 -2.006 18.939 1.00 86.00 192 HIS A O 1
ATOM 1593 N N . GLY A 1 193 ? -10.422 -0.963 17.598 1.00 88.88 193 GLY A N 1
ATOM 1594 C CA . GLY A 1 193 ? -11.518 -1.905 17.777 1.00 88.88 193 GLY A CA 1
ATOM 1595 C C . GLY A 1 193 ? -11.743 -2.750 16.545 1.00 88.88 193 GLY A C 1
ATOM 1596 O O . GLY A 1 193 ? -11.799 -2.215 15.445 1.00 88.88 193 GLY A O 1
ATOM 1597 N N . ILE A 1 194 ? -11.958 -4.047 16.740 1.00 89.50 194 ILE A N 1
ATOM 1598 C CA . ILE A 1 194 ? -12.399 -4.967 15.691 1.00 89.50 194 ILE A CA 1
ATOM 1599 C C . ILE A 1 194 ? -13.849 -5.353 15.973 1.00 89.50 194 ILE A C 1
ATOM 1601 O O . ILE A 1 194 ? -14.168 -5.860 17.052 1.00 89.50 194 ILE A O 1
ATOM 1605 N N . THR A 1 195 ? -14.736 -5.152 15.002 1.00 90.56 195 THR A N 1
ATOM 1606 C CA . THR A 1 195 ? -16.136 -5.572 15.118 1.00 90.56 195 THR A CA 1
ATOM 1607 C C . THR A 1 195 ? -16.208 -7.099 15.130 1.00 90.56 195 THR A C 1
ATOM 1609 O O . THR A 1 195 ? -15.803 -7.761 14.175 1.00 90.56 195 THR A O 1
ATOM 1612 N N . ARG A 1 196 ? -16.739 -7.684 16.208 1.00 92.56 196 ARG A N 1
ATOM 1613 C CA . ARG A 1 196 ? -16.938 -9.141 16.336 1.00 92.56 196 ARG A CA 1
ATOM 1614 C C . ARG A 1 196 ? -18.388 -9.559 16.225 1.00 92.56 196 ARG A C 1
ATOM 1616 O O . ARG A 1 196 ? -18.673 -10.680 15.810 1.00 92.56 196 ARG A O 1
ATOM 1623 N N . TRP A 1 197 ? -19.296 -8.674 16.605 1.00 92.50 197 TRP A N 1
ATOM 1624 C CA . TRP A 1 197 ? -20.717 -8.962 16.616 1.00 92.50 197 TRP A CA 1
ATOM 1625 C C . TRP A 1 197 ? -21.533 -7.690 16.409 1.00 92.50 197 TRP A C 1
ATOM 1627 O O . TRP A 1 197 ? -21.134 -6.610 16.848 1.00 92.50 197 TRP A O 1
ATOM 1637 N N . LEU A 1 198 ? -22.680 -7.833 15.751 1.00 93.50 198 LEU A N 1
ATOM 1638 C CA . LEU A 1 198 ? -23.617 -6.752 15.477 1.00 93.50 198 LEU A CA 1
ATOM 1639 C C . LEU A 1 198 ? -25.056 -7.258 15.593 1.00 93.50 198 LEU A C 1
ATOM 1641 O O . LEU A 1 198 ? -25.365 -8.372 15.169 1.00 93.50 198 LEU A O 1
ATOM 1645 N N . ALA A 1 199 ? -25.930 -6.427 16.151 1.00 94.06 199 ALA A N 1
ATOM 1646 C CA . ALA A 1 199 ? -27.371 -6.647 16.191 1.00 94.06 199 ALA A CA 1
ATOM 1647 C C . ALA A 1 199 ? -28.119 -5.314 16.191 1.00 94.06 199 ALA A C 1
ATOM 1649 O O . ALA A 1 199 ? -27.550 -4.277 16.521 1.00 94.06 199 ALA A O 1
ATOM 1650 N N . LEU A 1 200 ? -29.403 -5.351 15.844 1.00 93.19 200 LEU A N 1
ATOM 1651 C CA . LEU A 1 200 ? -30.305 -4.214 16.002 1.00 93.19 200 LEU A CA 1
ATOM 1652 C C . LEU A 1 200 ? -31.193 -4.443 17.228 1.00 93.19 200 LEU A C 1
ATOM 1654 O O . LEU A 1 200 ? -31.664 -5.562 17.439 1.00 93.19 200 LEU A O 1
ATOM 1658 N N . ASP A 1 201 ? -31.399 -3.402 18.033 1.00 91.50 201 ASP A N 1
ATOM 1659 C CA . ASP A 1 201 ? -32.399 -3.418 19.103 1.00 91.50 201 ASP A CA 1
ATOM 1660 C C . ASP A 1 201 ? -33.824 -3.238 18.540 1.00 91.50 201 ASP A C 1
ATOM 1662 O O . ASP A 1 201 ? -34.024 -3.010 17.345 1.00 91.50 201 ASP A O 1
ATOM 1666 N N . GLU A 1 202 ? -34.835 -3.339 19.405 1.00 91.38 202 GLU A N 1
ATOM 1667 C CA . GLU A 1 202 ? -36.252 -3.203 19.024 1.00 91.38 202 GLU A CA 1
ATOM 1668 C C . GLU A 1 202 ? -36.597 -1.833 18.413 1.00 91.38 202 GLU A C 1
ATOM 1670 O O . GLU A 1 202 ? -37.582 -1.708 17.688 1.00 91.38 202 GLU A O 1
ATOM 1675 N N . ASN A 1 203 ? -35.776 -0.812 18.674 1.00 90.38 203 ASN A N 1
ATOM 1676 C CA . ASN A 1 203 ? -35.934 0.542 18.150 1.00 90.38 203 ASN A CA 1
ATOM 1677 C C . ASN A 1 203 ? -35.087 0.782 16.888 1.00 90.38 203 ASN A C 1
ATOM 1679 O O . ASN A 1 203 ? -35.064 1.895 16.366 1.00 90.38 203 ASN A O 1
ATOM 1683 N N . GLY A 1 204 ? -34.384 -0.243 16.395 1.00 89.75 204 GLY A N 1
ATOM 1684 C CA . GLY A 1 204 ? -33.506 -0.150 15.233 1.00 89.75 204 GLY A CA 1
ATOM 1685 C C . GLY A 1 204 ? -32.138 0.474 15.519 1.00 89.75 204 GLY A C 1
ATOM 1686 O O . GLY A 1 204 ? -31.427 0.801 14.571 1.00 89.75 204 GLY A O 1
ATOM 1687 N N . HIS A 1 205 ? -31.738 0.634 16.784 1.00 92.56 205 HIS A N 1
ATOM 1688 C CA . HIS A 1 205 ? -30.383 1.075 17.120 1.00 92.56 205 HIS A CA 1
ATOM 1689 C C . HIS A 1 205 ? -29.388 -0.070 16.988 1.00 92.56 205 HIS A C 1
ATOM 1691 O O . HIS A 1 205 ? -29.696 -1.224 17.285 1.00 92.56 205 HIS A O 1
ATOM 1697 N N . LEU A 1 206 ? -28.160 0.261 16.605 1.00 92.00 206 LEU A N 1
ATOM 1698 C CA . LEU A 1 206 ? -27.108 -0.722 16.406 1.00 92.00 206 LEU A CA 1
ATOM 1699 C C . LEU A 1 206 ? -26.406 -1.030 17.734 1.00 92.00 206 LEU A C 1
ATOM 1701 O O . LEU A 1 206 ? -25.859 -0.144 18.389 1.00 92.00 206 LEU A O 1
ATOM 1705 N N . ILE A 1 207 ? -26.394 -2.305 18.110 1.00 94.44 207 ILE A N 1
ATOM 1706 C CA . ILE A 1 207 ? -25.584 -2.842 19.200 1.00 94.44 207 ILE A CA 1
ATOM 1707 C C . ILE A 1 207 ? -24.351 -3.497 18.588 1.00 94.44 207 ILE A C 1
ATOM 1709 O O . ILE A 1 207 ? -24.468 -4.397 17.755 1.00 94.44 207 ILE A O 1
ATOM 1713 N N . LEU A 1 208 ? -23.170 -3.056 19.017 1.00 93.50 208 LEU A N 1
ATOM 1714 C CA . LEU A 1 208 ? -21.890 -3.573 18.536 1.00 93.50 208 LEU A CA 1
ATOM 1715 C C . LEU A 1 208 ? -21.124 -4.239 19.668 1.00 93.50 208 LEU A C 1
ATOM 1717 O O . LEU A 1 208 ? -20.948 -3.646 20.730 1.00 93.50 208 LEU A O 1
ATOM 1721 N N . GLY A 1 209 ? -20.647 -5.454 19.409 1.00 93.81 209 GLY A N 1
ATOM 1722 C CA . GLY A 1 209 ? -19.624 -6.128 20.197 1.00 93.81 209 GLY A CA 1
ATOM 1723 C C . GLY A 1 209 ? -18.268 -5.941 19.527 1.00 93.81 209 GLY A C 1
ATOM 1724 O O . GLY A 1 209 ? -18.069 -6.378 18.391 1.00 93.81 209 GLY A O 1
ATOM 1725 N N . ILE A 1 210 ? -17.350 -5.286 20.228 1.00 93.56 210 ILE A N 1
ATOM 1726 C CA . ILE A 1 210 ? -16.054 -4.857 19.706 1.00 93.56 210 ILE A CA 1
ATOM 1727 C C . ILE A 1 210 ? -14.957 -5.526 20.531 1.00 93.56 210 ILE A C 1
ATOM 1729 O O . ILE A 1 210 ? -14.958 -5.432 21.758 1.00 93.56 210 ILE A O 1
ATOM 1733 N N . GLU A 1 211 ? -14.012 -6.182 19.866 1.00 92.44 211 GLU A N 1
ATOM 1734 C CA . GLU A 1 211 ? -12.761 -6.623 20.481 1.00 92.44 211 GLU A CA 1
ATOM 1735 C C . GLU A 1 211 ? -11.757 -5.471 20.479 1.00 92.44 211 GLU A C 1
ATOM 1737 O O . GLU A 1 211 ? -11.561 -4.812 19.459 1.00 92.44 211 GLU A O 1
ATOM 1742 N N . LEU A 1 212 ? -11.109 -5.237 21.617 1.00 88.81 212 LEU A N 1
ATOM 1743 C CA . LEU A 1 212 ? -10.045 -4.247 21.748 1.00 88.81 212 LEU A CA 1
ATOM 1744 C C . LEU A 1 212 ? -8.727 -4.870 21.279 1.00 88.81 212 LEU A C 1
ATOM 1746 O O . LEU A 1 212 ? -8.103 -5.653 22.000 1.00 88.81 212 LEU A O 1
ATOM 1750 N N . ALA A 1 213 ? -8.309 -4.526 20.064 1.00 78.19 213 ALA A N 1
ATOM 1751 C CA . ALA A 1 213 ? -7.099 -5.042 19.449 1.00 78.19 213 ALA A CA 1
ATOM 1752 C C . ALA A 1 213 ? -5.923 -4.072 19.650 1.00 78.19 213 ALA A C 1
ATOM 1754 O O . ALA A 1 213 ? -6.056 -2.860 19.515 1.00 78.19 213 ALA A O 1
ATOM 1755 N N . GLY A 1 214 ? -4.740 -4.617 19.939 1.00 64.06 214 GLY A N 1
ATOM 1756 C CA . GLY A 1 214 ? -3.491 -3.851 19.981 1.00 64.06 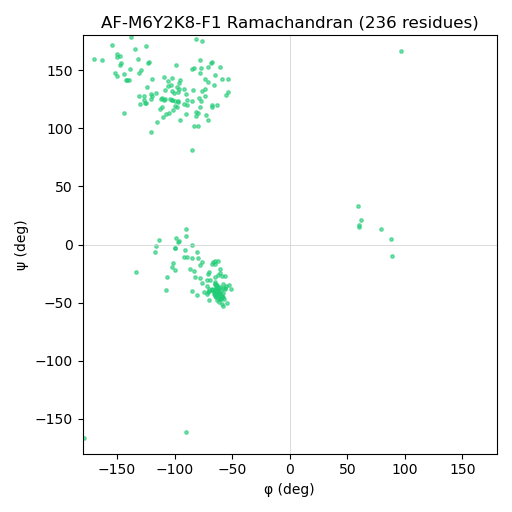214 GLY A CA 1
ATOM 1757 C C . GLY A 1 214 ? -3.032 -3.372 21.363 1.00 64.06 214 GLY A C 1
ATOM 1758 O O . GLY A 1 214 ? -3.725 -3.445 22.383 1.00 64.06 214 GLY A O 1
ATOM 1759 N N . LYS A 1 215 ? -1.769 -2.943 21.400 1.00 52.66 215 LYS A N 1
ATOM 1760 C CA . LYS A 1 215 ? -1.172 -2.173 22.494 1.00 52.66 215 LYS A CA 1
ATOM 1761 C C . LYS A 1 215 ? -1.416 -0.712 22.137 1.00 52.66 215 LYS A C 1
ATOM 1763 O O . LYS A 1 215 ? -1.127 -0.341 21.009 1.00 52.66 215 LYS A O 1
ATOM 1768 N N . SER A 1 216 ? -1.951 0.091 23.050 1.00 56.09 216 SER A N 1
ATOM 1769 C CA . SER A 1 216 ? -1.949 1.538 22.841 1.00 56.09 216 SER A CA 1
ATOM 1770 C C . SER A 1 216 ? -0.515 2.004 22.564 1.00 56.09 216 SER A C 1
ATOM 1772 O O . SER A 1 216 ? 0.427 1.501 23.188 1.00 56.09 216 SER A O 1
ATOM 1774 N N . ASP A 1 217 ? -0.344 2.965 21.661 1.00 54.25 217 ASP A N 1
ATOM 1775 C CA . ASP A 1 217 ? 0.982 3.484 21.295 1.00 54.25 217 ASP A CA 1
ATOM 1776 C C . ASP A 1 217 ? 1.675 4.204 22.469 1.00 54.25 217 ASP A C 1
ATOM 1778 O O . ASP A 1 217 ? 2.886 4.431 22.455 1.00 54.25 217 ASP A O 1
ATOM 1782 N N . LEU A 1 218 ? 0.921 4.531 23.524 1.00 61.88 218 LEU A N 1
ATOM 1783 C CA . LEU A 1 218 ? 1.415 5.205 24.718 1.00 61.88 218 LEU A CA 1
ATOM 1784 C C . LEU A 1 218 ? 1.738 4.210 25.854 1.00 61.88 218 LEU A C 1
ATOM 1786 O O . LEU A 1 218 ? 0.858 3.466 26.312 1.00 61.88 218 LEU A O 1
ATOM 1790 N N . PRO A 1 219 ? 2.985 4.209 26.373 1.00 66.44 219 PRO A N 1
ATOM 1791 C CA . PRO A 1 219 ? 3.377 3.386 27.514 1.00 66.44 219 PRO A CA 1
ATOM 1792 C C . PRO A 1 219 ? 2.491 3.624 28.747 1.00 66.44 219 PRO A C 1
ATOM 1794 O O . PRO A 1 219 ? 2.321 4.752 29.203 1.00 66.44 219 PRO A O 1
ATOM 1797 N N . GLY A 1 220 ? 1.957 2.545 29.326 1.00 70.94 220 GLY A N 1
ATOM 1798 C CA . GLY A 1 220 ? 1.184 2.578 30.577 1.00 70.94 220 GLY A CA 1
ATOM 1799 C C . GLY A 1 220 ? -0.325 2.808 30.427 1.00 70.94 220 GLY A C 1
ATOM 1800 O O . GLY A 1 220 ? -1.060 2.594 31.392 1.00 70.94 220 GLY A O 1
ATOM 1801 N N . GLU A 1 221 ? -0.821 3.159 29.240 1.00 75.06 221 GLU A N 1
ATOM 1802 C CA . GLU A 1 221 ? -2.263 3.318 29.001 1.00 75.06 221 GLU A CA 1
ATOM 1803 C C . GLU A 1 221 ? -3.033 2.010 29.190 1.00 75.06 221 GLU A C 1
ATOM 1805 O O . GLU A 1 221 ? -4.059 1.997 29.868 1.00 75.06 221 GLU A O 1
ATOM 1810 N N . ARG A 1 222 ? -2.490 0.884 28.710 1.00 76.50 222 ARG A N 1
ATOM 1811 C CA . ARG A 1 222 ? -3.102 -0.437 28.920 1.00 76.50 222 ARG A CA 1
ATOM 1812 C C . ARG A 1 222 ? -3.212 -0.821 30.398 1.00 76.50 222 ARG A C 1
ATOM 1814 O O . ARG A 1 222 ? -4.249 -1.319 30.818 1.00 76.50 222 ARG A O 1
ATOM 1821 N N . ALA A 1 223 ? -2.185 -0.536 31.199 1.00 78.38 223 ALA A N 1
ATOM 1822 C CA . ALA A 1 223 ? -2.217 -0.809 32.636 1.00 78.38 223 ALA A CA 1
ATOM 1823 C C . ALA A 1 223 ? -3.281 0.047 33.345 1.00 78.38 223 ALA A C 1
ATOM 1825 O O . ALA A 1 223 ? -4.054 -0.466 34.150 1.00 78.38 223 ALA A O 1
ATOM 1826 N N . ARG A 1 224 ? -3.378 1.339 32.996 1.00 81.19 224 ARG A N 1
ATOM 1827 C CA . ARG A 1 224 ? -4.425 2.235 33.514 1.00 81.19 224 ARG A CA 1
ATOM 1828 C C . ARG A 1 224 ? -5.828 1.780 33.110 1.00 81.19 224 ARG A C 1
ATOM 1830 O O . ARG A 1 224 ? -6.733 1.818 33.941 1.00 81.19 224 ARG A O 1
ATOM 1837 N N . PHE A 1 225 ? -6.005 1.350 31.860 1.00 82.81 225 PHE A N 1
ATOM 1838 C CA . PHE A 1 225 ? -7.260 0.782 31.379 1.00 82.81 225 PHE A CA 1
ATOM 1839 C C . PHE A 1 225 ? -7.654 -0.442 32.209 1.00 82.81 225 PHE A C 1
ATOM 1841 O O . PHE A 1 225 ? -8.737 -0.460 32.788 1.00 82.81 225 PHE A O 1
ATOM 1848 N N . GLU A 1 226 ? -6.755 -1.419 32.352 1.00 83.94 226 GLU A N 1
ATOM 1849 C CA . GLU A 1 226 ? -7.005 -2.636 33.130 1.00 83.94 226 GLU A CA 1
ATOM 1850 C C . GLU A 1 226 ? -7.355 -2.329 34.596 1.00 83.94 226 GLU A C 1
ATOM 1852 O O . GLU A 1 226 ? -8.321 -2.892 35.112 1.00 83.94 226 GLU A O 1
ATOM 1857 N N . SER A 1 227 ? -6.664 -1.377 35.237 1.00 84.44 227 SER A N 1
ATOM 1858 C CA . SER A 1 227 ? -7.005 -0.923 36.594 1.00 84.44 227 SER A CA 1
ATOM 1859 C C . SER A 1 227 ? -8.396 -0.285 36.679 1.00 84.44 227 SER A C 1
ATOM 1861 O O . SER A 1 227 ? -9.123 -0.519 37.643 1.00 84.44 227 SER A O 1
ATOM 1863 N N . ASN A 1 228 ? -8.807 0.504 35.680 1.00 84.56 228 ASN A N 1
ATOM 1864 C CA . ASN A 1 228 ? -10.155 1.076 35.650 1.00 84.56 228 ASN A CA 1
ATOM 1865 C C . ASN A 1 228 ? -11.236 -0.005 35.511 1.00 84.56 228 ASN A C 1
ATOM 1867 O O . ASN A 1 228 ? -12.280 0.104 36.152 1.00 84.56 228 ASN A O 1
ATOM 1871 N N . ILE A 1 229 ? -10.987 -1.052 34.717 1.00 85.69 229 ILE A N 1
ATOM 1872 C CA . ILE A 1 229 ? -11.912 -2.187 34.588 1.00 85.69 229 ILE A CA 1
ATOM 1873 C C . ILE A 1 229 ? -12.057 -2.927 35.921 1.00 85.69 229 ILE A C 1
ATOM 1875 O O . ILE A 1 229 ? -13.172 -3.242 36.330 1.00 85.69 229 ILE A O 1
ATOM 1879 N N . GLU A 1 230 ? -10.956 -3.151 36.638 1.00 86.69 230 GLU A N 1
ATOM 1880 C CA . GLU A 1 230 ? -10.983 -3.782 37.966 1.00 86.69 230 GLU A CA 1
ATOM 1881 C C . GLU A 1 230 ? -11.762 -2.938 38.994 1.00 86.69 230 GLU A C 1
ATOM 1883 O O . GLU A 1 230 ? -12.565 -3.461 39.775 1.00 86.69 230 GLU A O 1
ATOM 1888 N N . LEU A 1 231 ? -11.597 -1.611 38.960 1.00 85.00 231 LEU A N 1
ATOM 1889 C CA . LEU A 1 231 ? -12.355 -0.684 39.806 1.00 85.00 231 LEU A CA 1
ATOM 1890 C C . LEU A 1 231 ? -13.858 -0.669 39.491 1.00 85.00 231 LEU A C 1
ATOM 1892 O O . LEU A 1 231 ? -14.664 -0.482 40.400 1.00 85.00 231 LEU A O 1
ATOM 1896 N N . LEU A 1 232 ? -14.253 -0.848 38.229 1.00 83.56 232 LEU A N 1
ATOM 1897 C CA . LEU A 1 232 ? -15.666 -0.973 37.859 1.00 83.56 232 LEU A CA 1
ATOM 1898 C C . LEU A 1 232 ? -16.258 -2.299 38.353 1.00 83.56 232 LEU A C 1
ATOM 1900 O O . LEU A 1 232 ? -17.289 -2.284 39.022 1.00 83.56 232 LEU A O 1
ATOM 1904 N N . ALA A 1 233 ? -15.562 -3.416 38.126 1.00 80.62 233 ALA A N 1
ATOM 1905 C CA . ALA A 1 233 ? -16.016 -4.745 38.546 1.00 80.62 233 ALA A CA 1
ATOM 1906 C C . ALA A 1 233 ? -16.202 -4.859 40.074 1.00 80.62 233 ALA A C 1
ATOM 1908 O O . ALA A 1 233 ? -17.144 -5.489 40.558 1.00 80.62 233 ALA A O 1
ATOM 1909 N N . SER A 1 234 ? -15.327 -4.211 40.851 1.00 74.50 234 SER A N 1
ATOM 1910 C CA . SER A 1 234 ? -15.444 -4.164 42.317 1.00 74.50 234 SER A CA 1
ATOM 1911 C C . SER A 1 234 ? -16.634 -3.334 42.813 1.00 74.50 234 SER A C 1
ATOM 1913 O O . SER A 1 234 ? -17.207 -3.667 43.847 1.00 74.50 234 SER A O 1
ATOM 1915 N N . LYS A 1 235 ? -17.048 -2.293 42.079 1.00 67.06 235 LYS A N 1
ATOM 1916 C CA . LYS A 1 235 ? -18.202 -1.454 42.442 1.00 67.06 235 LYS A CA 1
ATOM 1917 C C . LYS A 1 235 ? -19.549 -2.093 42.122 1.00 67.06 235 LYS A C 1
ATOM 1919 O O . LYS A 1 235 ? -20.506 -1.806 42.823 1.00 67.06 235 LYS A O 1
ATOM 1924 N N . GLU A 1 236 ? -19.630 -2.946 41.105 1.00 60.47 236 GLU A N 1
ATOM 1925 C CA . GLU A 1 236 ? -20.861 -3.684 40.771 1.00 60.47 236 GLU A CA 1
ATOM 1926 C C . GLU A 1 236 ? -21.135 -4.863 41.721 1.00 60.47 236 GLU A C 1
ATOM 1928 O O . GLU A 1 236 ? -22.246 -5.379 41.769 1.00 60.47 236 GLU A O 1
ATOM 1933 N N . SER A 1 237 ? -20.130 -5.274 42.501 1.00 54.22 237 SER A N 1
ATOM 1934 C CA . SER A 1 237 ? -20.227 -6.368 43.479 1.00 54.22 237 SER A CA 1
ATOM 1935 C C . SER A 1 237 ? -20.668 -5.910 44.883 1.00 54.22 237 SER A C 1
ATOM 1937 O O . SER A 1 237 ? -20.616 -6.709 45.819 1.00 54.22 237 SER A O 1
ATOM 1939 N N . THR A 1 238 ? -21.052 -4.636 45.047 1.00 40.94 238 THR A N 1
ATOM 1940 C CA . THR A 1 238 ? -21.467 -4.019 46.326 1.00 40.94 238 THR A CA 1
ATOM 1941 C C . THR A 1 238 ? -22.870 -3.447 46.209 1.00 40.94 238 THR A C 1
ATOM 1943 O O . THR A 1 238 ? -23.633 -3.580 47.191 1.00 40.94 238 THR A O 1
#

Organism: NCBI:txid1193053

Secondary structure (DSSP, 8-state):
------HHHHHHHHTT-SSEEEEEE--TT--HHHHHHHHH-PBEEES-TT-GGGG----TTB--GGGG-SS-HHHHHHHHHHTT--EEEEEEEEEE-TT--EEEEEEEEEEESS----HHHHHHHHHHHHHHHHHHHHHH-----PPPEEEEE-SSEEEEEE--HHHHHHGGG-SEEEEEE--TTS--EEEEEEEEEEEE-TTSPEEEEEEEES--SSTTHHHHHHHHHHHHHHHHT-

Sequence (238 aa):
MVKVNFEDFKNRLKQKTNDIVNIDTFGPGLSHKFEIVKRTLKYLLLENTQDPNCYKNNSPERIHYEKEIDDDLASCMQEYKDQQIISELIIPIIYINHSEEQIPIGYFSIQSKTQSFTEKDVQEFQILAKDMIERIKESNTIKTSEQFSILEISKGGIRIKVENPHLIETLPKQNDFIFDIFFKMQAPFTVHGITRWLALDENGHLILGIELAGKSDLPGERARFESNIELLASKEST

Radius of gyration: 24.78 Å; Cα contacts (8 Å, |Δi|>4): 359; chains: 1; bounding box: 59×34×77 Å

Nearest PDB structures (foldseek):
  8isk-assembly1_B  TM=2.999E-01  e=6.148E-03  Zea mays
  8isj-assembly1_A  TM=3.262E-01  e=1.811E-02  Arabidopsis thaliana
  8isk-assembly1_A  TM=3.028E-01  e=4.499E-02  Zea mays
  8iff-assembly1_B  TM=2.980E-01  e=3.021E-02  Arabidopsis thaliana
  8isj-assembly1_B  TM=2.859E-01  e=1.864E-01  Arabidopsis thaliana

pLDDT: mean 86.46, std 10.21, range [40.94, 97.62]

Mean predicted aligned error: 10.2 Å